Protein AF-A0A4Q3YJ30-F1 (afdb_monomer)

Radius of gyration: 41.41 Å; Cα contacts (8 Å, |Δi|>4): 83; chains: 1; bounding box: 83×37×113 Å

Sequence (182 aa):
MLPTAAEKQQQLAATPRSMRIVTDGIGKGLDGFSAENTNIVKQIKILAINALIEAARAGEMGKGFAVVANEVQRLAQVATETASKFESNVLGRIGLSRTMADSLVNEMEGMRLTDLAQTLVQLIVRNLFERTADVRWWATDPALWQALRNPDTERQALAEIFIINISCAGIPQRFLFDNGFI

Mean predicted aligned error: 12.56 Å

Foldseek 3Di:
DDDDPVVPPDPPPPALVVLLVVLVVVLVVLVVVLVVLVVVLVVLLVVLVVQCVVLVVVPPVSPVSPVVSVVSNVVSVVSNVVSVVVSVVSNVVSVVSNVVSVVRVVVVVVVVVVVVVVVVVVVVVVVVLLVVLVVVCCVPDPLNVVCVVDPDPVSVVVVVVVVVCSVPVSDPDPVCVVPPPD

Nearest PDB structures (foldseek):
  6s1k-assembly1_K  TM=7.229E-01  e=1.246E-03  Escherichia coli str. K-12 substr. MG1655star
  3ja6-assembly1_I  TM=3.569E-01  e=6.724E-04  Escherichia coli
  3zx6-assembly1_A  TM=3.699E-01  e=9.958E-04  Archaeoglobus fulgidus DSM 4304
  8c5v-assembly1_I  TM=3.721E-01  e=3.618E-03  Escherichia coli
  3g67-assembly1_A  TM=3.960E-01  e=6.341E-03  Thermotoga maritima

Solvent-accessible surface area (backbone atoms only — not comparable to full-atom values): 9984 Å² total; per-residue (Å²): 135,81,86,58,83,82,74,70,74,71,85,68,69,91,37,45,68,53,49,45,54,50,42,53,49,50,51,56,52,49,55,53,49,53,55,51,51,52,52,52,36,51,51,51,43,50,53,23,49,54,39,36,53,52,13,60,72,51,44,83,81,11,52,70,48,33,54,52,20,52,50,51,41,52,50,39,50,53,51,50,55,51,50,52,54,48,51,55,53,50,52,51,52,39,51,50,53,43,54,52,26,54,51,51,49,54,50,54,53,50,52,52,52,49,53,52,50,52,53,51,51,53,52,50,52,50,51,52,51,47,52,52,50,51,54,52,50,61,74,67,34,62,49,47,52,47,21,73,75,56,77,42,78,68,39,44,52,51,26,51,55,48,55,50,50,60,72,69,59,77,72,81,56,69,68,50,69,78,64,64,82,115

Structure (mmCIF, N/CA/C/O backbone):
data_AF-A0A4Q3YJ30-F1
#
_entry.id   AF-A0A4Q3YJ30-F1
#
loop_
_atom_site.group_PDB
_atom_site.id
_atom_site.type_symbol
_atom_site.label_atom_id
_atom_site.label_alt_id
_atom_site.label_comp_id
_atom_site.label_asym_id
_atom_site.label_entity_id
_atom_site.label_seq_id
_atom_site.pdbx_PDB_ins_code
_atom_site.Cartn_x
_atom_site.Cartn_y
_atom_site.Cartn_z
_atom_site.occupancy
_atom_site.B_iso_or_equiv
_atom_site.auth_seq_id
_atom_site.auth_comp_id
_atom_site.auth_asym_id
_atom_site.auth_atom_id
_atom_site.pdbx_PDB_model_num
ATOM 1 N N . MET A 1 1 ? 32.855 -22.934 12.678 1.00 43.88 1 MET A N 1
ATOM 2 C CA . MET A 1 1 ? 31.478 -23.198 13.143 1.00 43.88 1 MET A CA 1
ATOM 3 C C . MET A 1 1 ? 30.548 -22.920 11.978 1.00 43.88 1 MET A C 1
ATOM 5 O O . MET A 1 1 ? 30.585 -21.814 11.460 1.00 43.88 1 MET A O 1
ATOM 9 N N . LEU A 1 2 ? 29.829 -23.938 11.500 1.00 44.81 2 LEU A N 1
ATOM 10 C CA . LEU A 1 2 ? 28.829 -23.784 10.439 1.00 44.81 2 LEU A CA 1
ATOM 11 C C . LEU A 1 2 ? 27.519 -23.289 11.075 1.00 44.81 2 LEU A C 1
ATOM 13 O O . LEU A 1 2 ? 27.125 -23.860 12.094 1.00 44.81 2 LEU A O 1
ATOM 17 N N . PRO A 1 3 ? 26.862 -22.260 10.518 1.00 45.19 3 PRO A N 1
ATOM 18 C CA . PRO A 1 3 ? 25.596 -21.760 11.044 1.00 45.19 3 PRO A CA 1
ATOM 19 C C . PRO A 1 3 ? 24.502 -22.836 10.946 1.00 45.19 3 PRO A C 1
ATOM 21 O O . PRO A 1 3 ? 24.362 -23.521 9.927 1.00 45.19 3 PRO A O 1
ATOM 24 N N . THR A 1 4 ? 23.762 -23.030 12.038 1.00 51.88 4 THR A N 1
ATOM 25 C CA . THR A 1 4 ? 22.689 -24.024 12.177 1.00 51.88 4 THR A CA 1
ATOM 26 C C . THR A 1 4 ? 21.425 -23.576 11.440 1.00 51.88 4 THR A C 1
ATOM 28 O O . THR A 1 4 ? 21.168 -22.391 11.248 1.00 51.88 4 THR A O 1
ATOM 31 N N . ALA A 1 5 ? 20.590 -24.539 11.038 1.00 50.78 5 ALA A N 1
ATOM 32 C CA . ALA A 1 5 ? 19.366 -24.321 10.256 1.00 50.78 5 ALA A CA 1
ATOM 33 C C . ALA A 1 5 ? 18.343 -23.343 10.885 1.00 50.78 5 ALA A C 1
ATOM 35 O O . ALA A 1 5 ? 17.418 -22.924 10.195 1.00 50.78 5 ALA A O 1
ATOM 36 N N . ALA A 1 6 ? 18.525 -22.944 12.149 1.00 45.69 6 ALA A N 1
ATOM 37 C CA . ALA A 1 6 ? 17.722 -21.929 12.826 1.00 45.69 6 ALA A CA 1
ATOM 38 C C . ALA A 1 6 ? 17.995 -20.490 12.335 1.00 45.69 6 ALA A C 1
ATOM 40 O O . ALA A 1 6 ? 17.135 -19.629 12.484 1.00 45.69 6 ALA A O 1
ATOM 41 N N . GLU A 1 7 ? 19.134 -20.225 11.687 1.00 42.50 7 GLU A N 1
ATOM 42 C CA . GLU A 1 7 ? 19.470 -18.895 11.142 1.00 42.50 7 GLU A CA 1
ATOM 43 C C . GLU A 1 7 ? 18.943 -18.674 9.710 1.00 42.50 7 GLU A C 1
ATOM 45 O O . GLU A 1 7 ? 19.104 -17.599 9.136 1.00 42.50 7 GLU A O 1
ATOM 50 N N . LYS A 1 8 ? 18.261 -19.666 9.117 1.00 42.66 8 LYS A N 1
ATOM 51 C CA . LYS A 1 8 ? 17.652 -19.555 7.775 1.0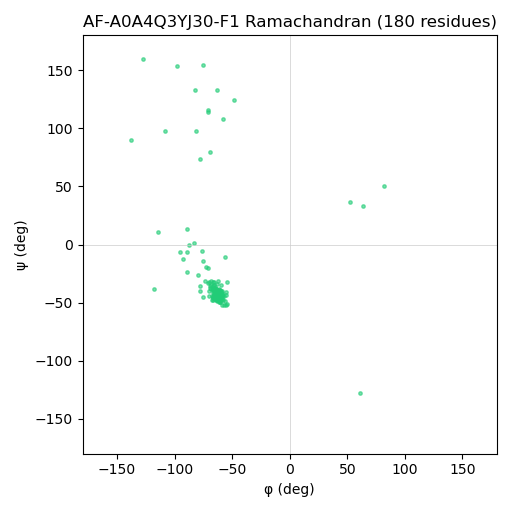0 42.66 8 LYS A CA 1
ATOM 52 C C . LYS A 1 8 ? 16.277 -18.883 7.757 1.00 42.66 8 LYS A C 1
ATOM 54 O O . LYS A 1 8 ? 15.697 -18.726 6.681 1.00 42.66 8 LYS A O 1
ATOM 59 N N . GLN A 1 9 ? 15.765 -18.442 8.903 1.00 48.81 9 GLN A N 1
ATOM 60 C CA . GLN A 1 9 ? 14.558 -17.631 8.940 1.00 48.81 9 GLN A CA 1
ATOM 61 C C . GLN A 1 9 ? 14.922 -16.163 8.638 1.00 48.81 9 GLN A C 1
ATOM 63 O O . GLN A 1 9 ? 15.281 -15.384 9.514 1.00 48.81 9 GLN A O 1
ATOM 68 N N . GLN A 1 10 ? 14.734 -15.783 7.371 1.00 49.22 10 GLN A N 1
ATOM 69 C CA . GLN A 1 10 ? 14.182 -14.471 7.015 1.00 49.22 10 GLN A CA 1
ATOM 70 C C . GLN A 1 10 ? 15.123 -13.257 6.982 1.00 49.22 10 GLN A C 1
ATOM 72 O O . GLN A 1 10 ? 14.757 -12.167 7.411 1.00 49.22 10 GLN A O 1
ATOM 77 N N . GLN A 1 11 ? 16.255 -13.366 6.288 1.00 45.38 11 GLN A N 1
ATOM 78 C CA . GLN A 1 11 ? 16.765 -12.203 5.550 1.00 45.38 11 GLN A CA 1
ATOM 79 C C . GLN A 1 11 ? 15.964 -12.055 4.251 1.00 45.38 11 GLN A C 1
ATOM 81 O O . GLN A 1 11 ? 16.417 -12.374 3.154 1.00 45.38 11 GLN A O 1
ATOM 86 N N . LEU A 1 12 ? 14.713 -11.599 4.378 1.00 55.06 12 LEU A N 1
ATOM 87 C CA . LEU A 1 12 ? 14.0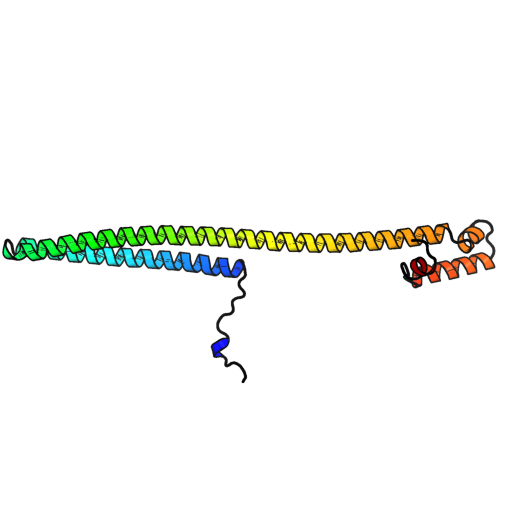20 -10.977 3.253 1.00 55.06 12 LEU A CA 1
ATOM 88 C C . LEU A 1 12 ? 14.897 -9.800 2.834 1.00 55.06 12 LEU A C 1
ATOM 90 O O . LEU A 1 12 ? 14.979 -8.816 3.567 1.00 55.06 12 LEU A O 1
ATOM 94 N N . ALA A 1 13 ? 15.576 -9.907 1.690 1.00 61.09 13 ALA A N 1
ATOM 95 C CA . ALA A 1 13 ? 16.247 -8.758 1.103 1.00 61.09 13 ALA A CA 1
ATOM 96 C C . ALA A 1 13 ? 15.240 -7.599 1.098 1.00 61.09 13 ALA A C 1
ATOM 98 O O . ALA A 1 13 ? 14.098 -7.764 0.640 1.00 61.09 13 ALA A O 1
ATOM 99 N N . ALA A 1 14 ? 15.633 -6.476 1.701 1.00 69.44 14 ALA A N 1
ATOM 100 C CA . ALA A 1 14 ? 14.793 -5.299 1.851 1.00 69.44 14 ALA A CA 1
ATOM 101 C C . ALA A 1 14 ? 14.587 -4.666 0.470 1.00 69.44 14 ALA A C 1
ATOM 103 O O . ALA A 1 14 ? 15.269 -3.725 0.082 1.00 69.44 14 ALA A O 1
ATOM 104 N N . THR A 1 15 ? 13.677 -5.250 -0.306 1.00 84.69 15 THR A N 1
ATOM 105 C CA . THR A 1 15 ? 13.257 -4.739 -1.605 1.00 84.69 15 THR A CA 1
ATOM 106 C C . THR A 1 15 ? 11.966 -3.948 -1.437 1.00 84.69 15 THR A C 1
ATOM 108 O O . THR A 1 15 ? 11.161 -4.269 -0.554 1.00 84.69 15 THR A O 1
ATOM 111 N N . PRO A 1 16 ? 11.691 -2.976 -2.319 1.00 84.44 16 PRO A N 1
ATOM 112 C CA . PRO A 1 16 ? 10.410 -2.277 -2.321 1.00 84.44 16 PRO A CA 1
ATOM 113 C C . PRO A 1 16 ? 9.200 -3.224 -2.418 1.00 84.44 16 PRO A C 1
ATOM 115 O O . PRO A 1 16 ? 8.160 -2.994 -1.804 1.00 84.44 16 PRO A O 1
ATOM 118 N N . ARG A 1 17 ? 9.346 -4.359 -3.119 1.00 83.44 17 ARG A N 1
ATOM 119 C CA . ARG A 1 17 ? 8.310 -5.403 -3.185 1.00 83.44 17 ARG A CA 1
ATOM 120 C C . ARG A 1 17 ? 8.083 -6.080 -1.835 1.00 83.44 17 ARG A C 1
ATOM 122 O O . ARG A 1 17 ? 6.933 -6.237 -1.435 1.00 83.44 17 ARG A O 1
ATOM 129 N N . SER A 1 18 ? 9.155 -6.451 -1.134 1.00 87.00 18 SER A N 1
ATOM 130 C CA . SER A 1 18 ? 9.071 -7.012 0.221 1.00 87.00 18 SER A CA 1
ATOM 131 C C . SER A 1 18 ? 8.436 -6.007 1.186 1.00 87.00 18 SER A C 1
ATOM 133 O O . SER A 1 18 ? 7.568 -6.381 1.970 1.00 87.00 18 SER A O 1
ATOM 135 N N . MET A 1 19 ? 8.804 -4.723 1.080 1.00 87.06 19 MET A N 1
ATOM 136 C CA . MET A 1 19 ? 8.212 -3.642 1.872 1.00 87.06 19 MET A CA 1
ATOM 137 C C . MET A 1 19 ? 6.704 -3.542 1.636 1.00 87.06 19 MET A C 1
ATOM 139 O O . MET A 1 19 ? 5.959 -3.460 2.604 1.00 87.06 19 MET A O 1
ATOM 143 N N . ARG A 1 20 ? 6.245 -3.640 0.381 1.00 86.06 20 ARG A N 1
ATOM 144 C CA . ARG A 1 20 ? 4.813 -3.640 0.051 1.00 86.06 20 ARG A CA 1
ATOM 145 C C . ARG A 1 20 ? 4.058 -4.816 0.669 1.00 86.06 20 ARG A C 1
ATOM 147 O O . ARG A 1 20 ? 2.955 -4.633 1.159 1.00 86.06 20 ARG A O 1
ATOM 154 N N . ILE A 1 21 ? 4.637 -6.016 0.658 1.00 88.31 21 ILE A N 1
ATOM 155 C CA . ILE A 1 21 ? 4.011 -7.195 1.281 1.00 88.31 21 ILE A CA 1
ATOM 156 C C . ILE A 1 21 ? 3.879 -6.990 2.793 1.00 88.31 21 ILE A C 1
ATOM 158 O O . ILE A 1 21 ? 2.830 -7.275 3.368 1.00 88.31 21 ILE A O 1
ATOM 162 N N . VAL A 1 22 ? 4.932 -6.475 3.433 1.00 89.06 22 VAL A N 1
ATOM 163 C CA . VAL A 1 22 ? 4.929 -6.208 4.875 1.00 89.06 22 VAL A CA 1
ATOM 164 C C . VAL A 1 22 ? 3.913 -5.123 5.226 1.00 89.06 22 VAL A C 1
ATOM 166 O O . VAL A 1 22 ? 3.127 -5.322 6.145 1.00 89.06 22 VAL A O 1
ATOM 169 N N . THR A 1 23 ? 3.874 -4.005 4.499 1.00 89.50 23 THR A N 1
ATOM 170 C CA . THR A 1 23 ? 2.934 -2.908 4.781 1.00 89.50 23 THR A CA 1
ATOM 171 C C . THR A 1 23 ? 1.477 -3.320 4.582 1.00 89.50 23 THR A C 1
ATOM 173 O O . THR A 1 23 ? 0.636 -2.964 5.406 1.00 89.50 23 THR A O 1
ATOM 176 N N . ASP A 1 24 ? 1.179 -4.133 3.566 1.00 88.94 24 ASP A N 1
ATOM 177 C CA . ASP A 1 24 ? -0.160 -4.697 3.342 1.00 88.94 24 ASP A CA 1
ATOM 178 C C . ASP A 1 24 ? -0.549 -5.690 4.457 1.00 88.94 24 ASP A C 1
ATOM 180 O O . ASP A 1 24 ? -1.683 -5.699 4.937 1.00 88.94 24 ASP A O 1
ATOM 184 N N . GLY A 1 25 ? 0.417 -6.487 4.930 1.00 91.06 25 GLY A N 1
ATOM 185 C CA . GLY A 1 25 ? 0.244 -7.385 6.073 1.00 91.06 25 GLY A CA 1
ATOM 186 C C . GLY A 1 25 ? -0.037 -6.646 7.383 1.00 91.06 25 GLY A C 1
ATOM 187 O O . GLY A 1 25 ? -0.939 -7.040 8.121 1.00 91.06 25 GLY A O 1
ATOM 188 N N . ILE A 1 26 ? 0.682 -5.550 7.654 1.00 91.50 26 ILE A N 1
ATOM 189 C CA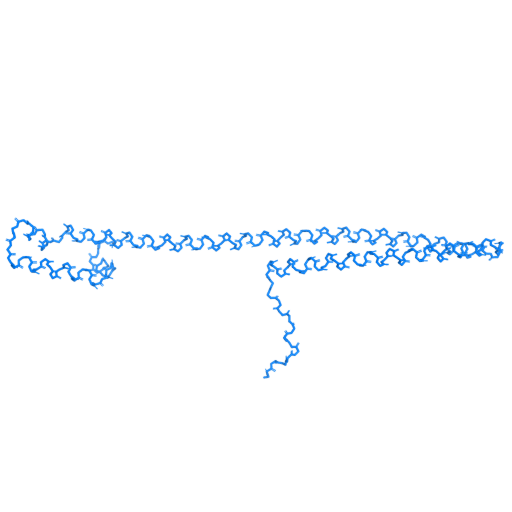 . ILE A 1 26 ? 0.429 -4.701 8.828 1.00 91.50 26 ILE A CA 1
ATOM 190 C C . ILE A 1 26 ? -0.970 -4.081 8.735 1.00 91.50 26 ILE A C 1
ATOM 192 O O . ILE A 1 26 ? -1.676 -4.073 9.738 1.00 91.50 26 ILE A O 1
ATOM 196 N N . GLY A 1 27 ? -1.392 -3.620 7.551 1.00 90.88 27 GLY A N 1
ATOM 197 C CA . GLY A 1 27 ? -2.738 -3.072 7.343 1.00 90.88 27 GLY A CA 1
ATOM 198 C C . GLY A 1 27 ? -3.831 -4.069 7.729 1.00 90.88 27 GLY A C 1
ATOM 199 O O . GLY A 1 27 ? -4.655 -3.781 8.589 1.00 90.88 27 GLY A O 1
ATOM 200 N N . LYS A 1 28 ? -3.760 -5.297 7.201 1.00 91.19 28 LYS A N 1
ATOM 201 C CA . LYS A 1 28 ? -4.713 -6.366 7.552 1.00 91.19 28 LYS A CA 1
ATOM 202 C C . LYS A 1 28 ? -4.680 -6.736 9.036 1.00 91.19 28 LYS A C 1
ATOM 204 O O . LYS A 1 28 ? -5.721 -7.018 9.626 1.00 91.19 28 LYS A O 1
ATOM 209 N N . GLY A 1 29 ? -3.491 -6.765 9.641 1.00 92.50 29 GLY A N 1
ATOM 210 C CA . GLY A 1 29 ? -3.343 -7.034 11.073 1.00 92.50 29 GLY A CA 1
ATOM 211 C C . GLY A 1 29 ? -3.983 -5.948 11.940 1.00 92.50 29 GLY A C 1
ATOM 212 O O . GLY A 1 29 ? -4.613 -6.255 12.950 1.00 92.50 29 GLY A O 1
ATOM 213 N N . LEU A 1 30 ? -3.864 -4.688 11.520 1.00 93.25 30 LEU A N 1
ATOM 214 C CA . LEU A 1 30 ? -4.472 -3.548 12.195 1.00 93.25 30 LEU A CA 1
ATOM 215 C C . LEU A 1 30 ? -6.003 -3.587 12.119 1.00 93.25 30 LEU A C 1
ATOM 217 O O . LEU A 1 30 ? -6.651 -3.366 13.140 1.00 93.25 30 LEU A O 1
ATOM 221 N N . ASP A 1 31 ? -6.568 -3.937 10.961 1.00 90.25 31 ASP A N 1
ATOM 222 C CA . ASP A 1 31 ? -8.019 -4.103 10.797 1.00 90.25 31 ASP A CA 1
ATOM 223 C C . ASP A 1 31 ? -8.563 -5.178 11.754 1.00 90.25 31 ASP A C 1
ATOM 225 O O . ASP A 1 31 ? -9.571 -4.978 12.438 1.00 90.25 31 ASP A O 1
ATOM 229 N N . GLY A 1 32 ? -7.853 -6.309 11.857 1.00 92.75 32 GLY A N 1
ATOM 230 C CA . GLY A 1 32 ? 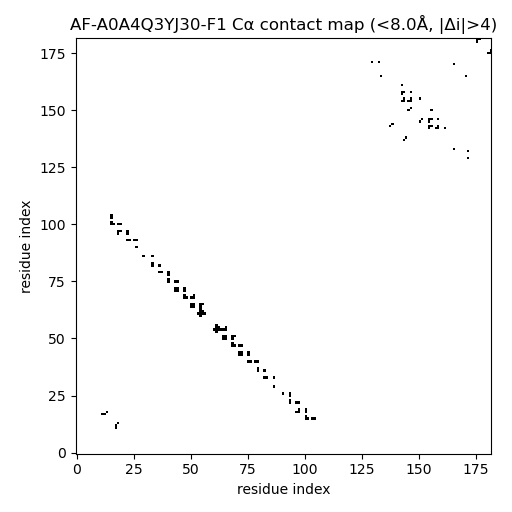-8.189 -7.384 12.791 1.00 92.75 32 GLY A CA 1
ATOM 231 C C . GLY A 1 32 ? -8.139 -6.932 14.253 1.00 92.75 32 GLY A C 1
ATOM 232 O O . GLY A 1 32 ? -9.083 -7.169 15.008 1.00 92.75 32 GLY A O 1
ATOM 233 N N . PHE A 1 33 ? -7.077 -6.220 14.639 1.00 93.06 33 PHE A N 1
ATOM 234 C CA . PHE A 1 33 ? -6.931 -5.669 15.987 1.00 93.06 33 PHE A CA 1
ATOM 235 C C . PHE A 1 33 ? -8.037 -4.658 16.329 1.00 93.06 33 PHE A C 1
ATOM 237 O O . PHE A 1 33 ? -8.593 -4.696 17.428 1.00 93.06 33 PHE A O 1
ATOM 244 N N . SER A 1 34 ? -8.393 -3.769 15.396 1.00 92.44 34 SER A N 1
ATOM 245 C CA . SER A 1 34 ? -9.446 -2.766 15.604 1.00 92.44 34 SER A CA 1
ATOM 246 C C . SER A 1 34 ? -10.817 -3.420 15.821 1.00 92.44 34 SER A C 1
ATOM 248 O O . SER A 1 34 ? -11.559 -3.053 16.745 1.00 92.44 34 SER A O 1
ATOM 250 N N . ALA A 1 35 ? -11.126 -4.464 15.044 1.00 91.75 35 ALA A N 1
ATOM 251 C CA . ALA A 1 35 ? -12.341 -5.254 15.215 1.00 91.75 35 ALA A CA 1
ATOM 252 C C . ALA A 1 35 ? -12.397 -5.947 16.590 1.00 91.75 35 ALA A C 1
ATOM 254 O O . ALA A 1 35 ? -13.426 -5.897 17.272 1.00 91.75 35 ALA A O 1
ATOM 255 N N . GLU A 1 36 ? -11.294 -6.555 17.033 1.00 95.25 36 GLU A N 1
ATOM 256 C CA . GLU A 1 36 ? -11.210 -7.202 18.346 1.00 95.25 36 GLU A CA 1
ATOM 257 C C . GLU A 1 36 ? -11.358 -6.191 19.492 1.00 95.25 36 GLU A C 1
ATOM 259 O O . GLU A 1 36 ? -12.183 -6.386 20.389 1.00 95.25 36 GLU A O 1
ATOM 264 N N . ASN A 1 37 ? -10.651 -5.059 19.427 1.00 94.00 37 ASN A N 1
ATOM 265 C CA . ASN A 1 37 ? -10.748 -4.005 20.433 1.00 94.00 37 ASN A CA 1
ATOM 266 C C . ASN A 1 37 ? -12.174 -3.433 20.535 1.00 94.00 37 ASN A C 1
ATOM 268 O O . ASN A 1 37 ? -12.688 -3.218 21.634 1.00 94.00 37 ASN A O 1
ATOM 272 N N . THR A 1 38 ? -12.859 -3.255 19.402 1.00 92.31 38 THR A N 1
ATOM 273 C CA . THR A 1 38 ? -14.260 -2.804 19.374 1.00 92.31 38 THR A CA 1
ATOM 274 C C . THR A 1 38 ? -15.188 -3.799 20.077 1.00 92.31 38 THR A C 1
ATOM 276 O O . THR A 1 38 ? -16.077 -3.399 20.837 1.00 92.31 38 THR A O 1
ATOM 279 N N . ASN A 1 39 ? -14.962 -5.102 19.887 1.00 95.44 39 ASN A N 1
ATOM 280 C CA . ASN A 1 39 ? -15.718 -6.145 20.577 1.00 95.44 39 ASN A CA 1
ATOM 281 C C . ASN A 1 39 ? -15.463 -6.136 22.091 1.00 95.44 39 ASN A C 1
ATOM 283 O O . ASN A 1 39 ? -16.422 -6.208 22.863 1.00 95.44 39 ASN A O 1
ATOM 287 N N . ILE A 1 40 ? -14.207 -5.987 22.522 1.00 94.94 40 ILE A N 1
ATOM 288 C CA . ILE A 1 40 ? -13.840 -5.899 23.945 1.00 94.94 40 ILE A CA 1
ATOM 289 C C . ILE A 1 40 ? -14.512 -4.687 24.597 1.00 94.94 40 ILE A C 1
ATOM 291 O O . ILE A 1 40 ? -15.193 -4.824 25.614 1.00 94.94 40 ILE A O 1
ATOM 295 N N . VAL A 1 41 ? -14.407 -3.506 23.981 1.00 95.38 41 VAL A N 1
ATOM 296 C CA . VAL A 1 41 ? -15.071 -2.285 24.461 1.00 95.38 41 VAL A CA 1
ATOM 297 C C . VAL A 1 41 ? -16.577 -2.499 24.605 1.00 95.38 41 VAL A C 1
ATOM 299 O O . VAL A 1 41 ? -17.169 -2.075 25.600 1.00 95.38 41 VAL A O 1
ATOM 302 N N . LYS A 1 42 ? -17.222 -3.153 23.632 1.00 94.56 42 LYS A N 1
ATOM 303 C CA . LYS A 1 42 ? -18.663 -3.430 23.678 1.00 94.56 42 LYS A CA 1
ATOM 304 C C . LYS A 1 42 ? -19.028 -4.315 24.871 1.00 94.56 42 LYS A C 1
ATOM 306 O O . LYS A 1 42 ? -20.010 -4.028 25.554 1.00 94.56 42 LYS A O 1
ATOM 311 N N . GLN A 1 43 ? -18.233 -5.347 25.152 1.00 96.62 43 GLN A N 1
ATOM 312 C CA . GLN A 1 43 ? -18.433 -6.211 26.319 1.00 96.62 43 GLN A CA 1
ATOM 313 C C . GLN A 1 43 ? -18.254 -5.442 27.633 1.00 96.62 43 GLN A C 1
ATOM 315 O O . GLN A 1 43 ? -19.093 -5.562 28.524 1.00 96.62 43 GLN A O 1
ATOM 320 N N . ILE A 1 44 ? -17.228 -4.589 27.731 1.00 95.62 44 ILE A N 1
ATOM 321 C CA . ILE A 1 44 ? -17.002 -3.731 28.905 1.00 95.62 44 ILE A CA 1
ATOM 322 C C . ILE A 1 44 ? -18.191 -2.786 29.121 1.00 95.62 44 ILE A C 1
ATOM 324 O O . ILE A 1 44 ? -18.670 -2.649 30.246 1.00 95.62 44 ILE A O 1
ATOM 328 N N . LYS A 1 45 ? -18.715 -2.171 28.051 1.00 93.62 45 LYS A N 1
ATOM 329 C CA . LYS A 1 45 ? -19.898 -1.299 28.129 1.00 93.62 45 LYS A CA 1
ATOM 330 C C . LYS A 1 45 ? -21.121 -2.050 28.661 1.00 93.62 45 LYS A C 1
ATOM 332 O O . LYS A 1 45 ? -21.817 -1.515 29.519 1.00 93.62 45 LYS A O 1
ATOM 337 N N . ILE A 1 46 ? -21.358 -3.286 28.213 1.00 95.62 46 ILE A N 1
ATOM 338 C CA . ILE A 1 46 ? -22.454 -4.131 28.721 1.00 95.62 46 ILE A CA 1
ATOM 339 C C . ILE A 1 46 ? -22.244 -4.468 30.202 1.00 95.62 46 ILE A C 1
ATOM 341 O O . ILE A 1 46 ? -23.174 -4.337 30.995 1.00 95.62 46 ILE A O 1
ATOM 345 N N . LEU A 1 47 ? -21.027 -4.851 30.595 1.00 95.56 47 LEU A N 1
ATOM 346 C CA . LEU A 1 47 ? -20.707 -5.170 31.987 1.00 95.56 47 LEU A CA 1
ATOM 347 C C . LEU A 1 47 ? -20.941 -3.964 32.910 1.00 95.56 47 LEU A C 1
ATOM 349 O O . LEU A 1 47 ? -21.534 -4.105 33.977 1.00 95.56 47 LEU A O 1
ATOM 353 N N . ALA A 1 48 ? -20.535 -2.773 32.469 1.00 95.44 48 ALA A N 1
ATOM 354 C CA . ALA A 1 48 ? -20.745 -1.536 33.208 1.00 95.44 48 ALA 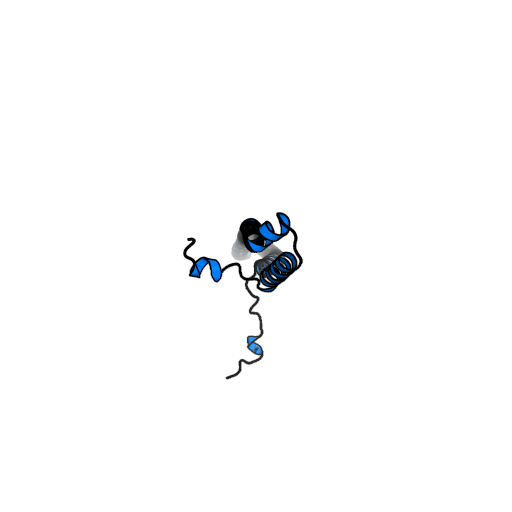A CA 1
ATOM 355 C C . ALA A 1 48 ? -22.232 -1.155 33.310 1.00 95.44 48 ALA A C 1
ATOM 357 O O . ALA A 1 48 ? -22.679 -0.716 34.365 1.00 95.44 48 ALA A O 1
ATOM 358 N N . ILE A 1 49 ? -23.022 -1.373 32.252 1.00 94.50 49 ILE A N 1
ATOM 359 C CA . ILE A 1 49 ? -24.483 -1.182 32.296 1.00 94.50 49 ILE A CA 1
ATOM 360 C C . ILE A 1 49 ? -25.120 -2.140 33.306 1.00 94.50 49 ILE A C 1
ATOM 362 O O . ILE A 1 49 ? -25.929 -1.709 34.124 1.00 94.50 49 ILE A O 1
ATOM 366 N N . ASN A 1 50 ? -24.730 -3.416 33.301 1.00 95.44 50 ASN A N 1
ATOM 367 C CA . ASN A 1 50 ? -25.242 -4.391 34.264 1.00 95.44 50 ASN A CA 1
ATOM 368 C C . ASN A 1 50 ? -24.896 -3.987 35.706 1.00 95.44 50 ASN A C 1
ATOM 370 O O . ASN A 1 50 ? -25.746 -4.075 36.590 1.00 95.44 50 ASN A O 1
ATOM 374 N N . ALA A 1 51 ? -23.682 -3.475 35.934 1.00 95.06 51 ALA A N 1
ATOM 375 C CA . ALA A 1 51 ? -23.274 -2.952 37.234 1.00 95.06 51 ALA A CA 1
ATOM 376 C C . ALA A 1 51 ? -24.085 -1.711 37.655 1.00 95.06 51 ALA A C 1
ATOM 378 O O . ALA A 1 51 ? -24.459 -1.601 38.821 1.00 95.06 51 ALA A O 1
ATOM 379 N N . LEU A 1 52 ? -24.410 -0.806 36.723 1.00 94.94 52 LEU A N 1
ATOM 380 C CA . LEU A 1 52 ? -25.282 0.347 36.988 1.00 94.94 52 LEU A CA 1
ATOM 381 C C . LEU A 1 52 ? -26.705 -0.076 37.369 1.00 94.94 52 LEU A C 1
ATOM 383 O O . LEU A 1 52 ? -27.284 0.499 38.289 1.00 94.94 52 LEU A O 1
ATOM 387 N N . ILE A 1 53 ? -27.262 -1.082 36.689 1.00 94.06 53 ILE A N 1
ATOM 388 C CA . ILE A 1 53 ? -28.596 -1.618 36.993 1.00 94.06 53 ILE A CA 1
ATOM 389 C C . ILE A 1 53 ? -28.623 -2.202 38.408 1.00 94.06 53 ILE A C 1
ATOM 391 O O . ILE A 1 53 ? -29.524 -1.885 39.185 1.00 94.06 53 ILE A O 1
ATOM 395 N N . GLU A 1 54 ? -27.625 -3.009 38.772 1.00 95.75 54 GLU A N 1
ATOM 396 C CA . GLU A 1 54 ? -27.576 -3.627 40.100 1.00 95.75 54 GLU A CA 1
ATOM 397 C C . GLU A 1 54 ? -27.308 -2.591 41.203 1.00 95.75 54 GLU A C 1
ATOM 399 O O . GLU A 1 54 ? -27.913 -2.643 42.274 1.00 95.75 54 GLU A O 1
ATOM 404 N N . ALA A 1 55 ? -26.484 -1.577 40.919 1.00 96.25 55 ALA A N 1
ATOM 405 C CA . ALA A 1 55 ? -26.284 -0.440 41.810 1.00 96.25 55 ALA A CA 1
ATOM 406 C C . ALA A 1 55 ? -27.590 0.334 42.059 1.00 96.25 55 ALA A C 1
ATOM 408 O O . ALA A 1 55 ? -27.897 0.670 43.202 1.00 96.25 55 ALA A O 1
ATOM 409 N N . ALA A 1 56 ? -28.393 0.574 41.017 1.00 94.25 56 ALA A N 1
ATOM 410 C CA . ALA A 1 56 ? -29.705 1.202 41.163 1.00 94.25 56 ALA A CA 1
ATOM 411 C C . ALA A 1 56 ? -30.669 0.327 41.982 1.00 94.25 56 ALA A C 1
ATOM 413 O O . ALA A 1 56 ? -31.415 0.838 42.818 1.00 94.25 56 ALA A O 1
ATOM 414 N N . ARG A 1 57 ? -30.618 -0.997 41.793 1.00 95.69 57 ARG A N 1
ATOM 415 C CA . ARG A 1 57 ? -31.441 -1.968 42.527 1.00 95.69 57 ARG A CA 1
ATOM 416 C C . ARG A 1 57 ? -31.112 -2.022 44.021 1.00 95.69 57 ARG A C 1
ATOM 418 O O . ARG A 1 57 ? -32.017 -2.185 44.834 1.00 95.69 57 ARG A O 1
ATOM 425 N N . ALA A 1 58 ? -29.842 -1.840 44.380 1.00 95.75 58 ALA A N 1
ATOM 426 C CA . ALA A 1 58 ? -29.375 -1.761 45.765 1.00 95.75 58 ALA A CA 1
ATOM 427 C C . ALA A 1 58 ? -29.683 -0.411 46.455 1.00 95.75 58 ALA A C 1
ATOM 429 O O . ALA A 1 58 ? -29.423 -0.259 47.653 1.00 95.75 58 ALA A O 1
ATOM 430 N N . GLY A 1 59 ? -30.226 0.575 45.728 1.00 93.12 59 GLY A N 1
ATOM 431 C CA . GLY A 1 59 ? -30.603 1.882 46.268 1.00 93.12 59 GLY A CA 1
ATOM 432 C C . GLY A 1 59 ? -29.411 2.642 46.858 1.00 93.12 59 GLY A C 1
ATOM 433 O O . GLY A 1 59 ? -28.373 2.799 46.218 1.00 93.12 59 GLY A O 1
ATOM 434 N N . GLU A 1 60 ? -29.541 3.109 48.101 1.00 93.38 60 GLU A N 1
ATOM 435 C CA . GLU A 1 60 ? -28.486 3.866 48.797 1.00 93.38 60 GLU A CA 1
ATOM 436 C C . GLU A 1 60 ? -27.173 3.080 48.941 1.00 93.38 60 GLU A C 1
ATOM 438 O O . GLU A 1 60 ? -26.092 3.651 48.790 1.00 93.38 60 GLU A O 1
ATOM 443 N N . MET A 1 61 ? -27.251 1.759 49.139 1.00 93.62 61 MET A N 1
ATOM 444 C CA . MET A 1 61 ? -26.070 0.899 49.295 1.00 93.62 61 MET A CA 1
ATOM 445 C C . MET A 1 61 ? -25.295 0.721 47.978 1.00 93.62 61 MET A C 1
ATOM 447 O O . MET A 1 61 ? -24.114 0.379 47.992 1.00 93.62 61 MET A O 1
ATOM 451 N N . GLY A 1 62 ? -25.936 0.976 46.832 1.00 94.44 62 GLY A N 1
ATOM 452 C CA . GLY A 1 62 ? -25.343 0.836 45.503 1.00 94.44 62 GLY A CA 1
ATOM 453 C C . GLY A 1 62 ? -24.628 2.082 44.978 1.00 94.44 62 GLY A C 1
ATOM 454 O O . GLY A 1 62 ? -23.963 2.004 43.945 1.00 94.44 62 GLY A O 1
ATOM 455 N N . LYS A 1 63 ? -24.696 3.229 45.672 1.00 93.56 63 LYS A N 1
ATOM 456 C CA . LYS A 1 63 ? -24.119 4.501 45.188 1.00 93.56 63 LYS A CA 1
ATOM 457 C C . LYS A 1 63 ? -22.629 4.411 44.843 1.00 93.56 63 LYS A C 1
ATOM 459 O O . LYS A 1 63 ? -22.209 4.944 43.819 1.00 93.56 63 LYS A O 1
ATOM 464 N N . GLY A 1 64 ? -21.838 3.701 45.653 1.00 93.25 64 GLY A N 1
ATOM 465 C CA . GLY A 1 64 ? -20.412 3.484 45.380 1.00 93.25 64 GLY A CA 1
ATOM 466 C C . GLY A 1 64 ? -20.169 2.657 44.113 1.00 93.25 64 GLY A C 1
ATOM 467 O O . GLY A 1 64 ? -19.323 3.010 43.293 1.00 93.25 64 GLY A O 1
ATOM 468 N N . PHE A 1 65 ? -20.967 1.607 43.899 1.00 92.88 65 PHE A N 1
ATOM 469 C CA . PHE A 1 65 ? -20.894 0.779 42.692 1.00 92.88 65 PHE A CA 1
ATOM 470 C C . PHE A 1 65 ? -21.315 1.543 41.434 1.00 92.88 65 PHE A C 1
ATOM 472 O O . PHE A 1 65 ? -20.695 1.368 40.386 1.00 92.88 65 PHE A O 1
ATOM 479 N N . ALA A 1 66 ? -22.300 2.441 41.534 1.00 95.44 66 ALA A N 1
ATOM 480 C CA . ALA A 1 66 ? -22.705 3.291 40.416 1.00 95.44 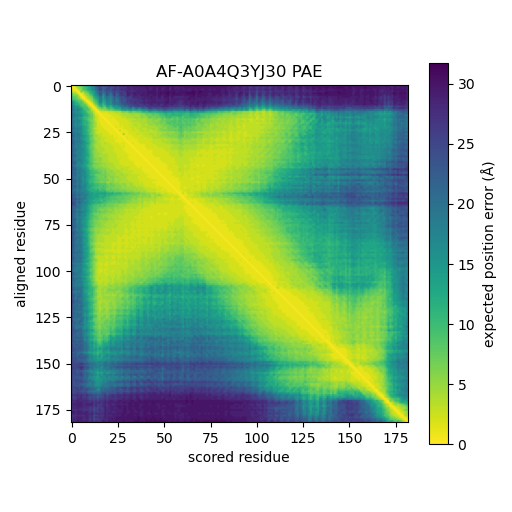66 ALA A CA 1
ATOM 481 C C . ALA A 1 66 ? -21.567 4.216 39.947 1.00 95.44 66 ALA A C 1
ATOM 483 O O . ALA A 1 66 ? -21.365 4.386 38.745 1.00 95.44 66 ALA A O 1
ATOM 484 N N . VAL A 1 67 ? -20.789 4.782 40.879 1.00 96.00 67 VAL A N 1
ATOM 485 C CA . VAL A 1 67 ? -19.624 5.623 40.545 1.00 96.00 67 VAL A CA 1
ATOM 486 C C . VAL A 1 67 ? -18.569 4.816 39.790 1.00 96.00 67 VAL A C 1
ATOM 488 O O . VAL A 1 67 ? -18.095 5.255 38.744 1.00 96.00 67 VAL A O 1
ATOM 491 N N . VAL A 1 68 ? -18.247 3.613 40.276 1.00 95.94 68 VAL A N 1
ATOM 492 C CA . VAL A 1 68 ? -17.279 2.725 39.614 1.00 95.94 68 VAL A CA 1
ATOM 493 C C . VAL A 1 68 ? -17.757 2.343 38.214 1.00 95.94 68 VAL A C 1
ATOM 495 O O . VAL A 1 68 ? -16.986 2.414 37.262 1.00 95.94 68 VAL A O 1
ATOM 498 N N . ALA A 1 69 ? -19.029 1.984 38.057 1.00 96.38 69 ALA A N 1
ATOM 499 C CA . ALA A 1 69 ? -19.570 1.580 36.766 1.00 96.38 69 ALA A CA 1
ATOM 500 C C . ALA A 1 69 ? -19.563 2.724 35.730 1.00 96.38 69 ALA A C 1
ATOM 502 O O . ALA A 1 69 ? -19.223 2.497 34.566 1.00 96.38 69 ALA A O 1
ATOM 503 N N . ASN A 1 70 ? -19.845 3.961 36.153 1.00 95.69 70 ASN A N 1
ATOM 504 C CA . ASN A 1 70 ? -19.696 5.145 35.300 1.00 95.69 70 ASN A CA 1
ATOM 505 C C . ASN A 1 70 ? -18.237 5.373 34.878 1.00 95.69 70 ASN A C 1
ATOM 507 O O . ASN A 1 70 ? -17.967 5.669 33.713 1.00 95.69 70 ASN A O 1
ATOM 511 N N . GLU A 1 71 ? -17.283 5.184 35.792 1.00 97.19 71 GLU A N 1
ATOM 512 C CA . GLU A 1 71 ? -15.860 5.311 35.469 1.00 97.19 71 GLU A CA 1
ATOM 513 C C . GLU A 1 71 ? -15.400 4.223 34.486 1.00 97.19 71 GLU A C 1
ATOM 515 O O . GLU A 1 71 ? -14.667 4.511 33.540 1.00 97.19 71 GLU A O 1
ATOM 520 N N . VAL A 1 72 ? -15.905 2.993 34.620 1.00 96.44 72 VAL A N 1
ATOM 521 C CA . VAL A 1 72 ? -15.654 1.912 33.651 1.00 96.44 72 VAL A CA 1
ATOM 522 C C . VAL A 1 72 ? -16.198 2.271 32.263 1.00 96.44 72 VAL A C 1
ATOM 524 O O . VAL A 1 72 ? -15.500 2.061 31.268 1.00 96.44 72 VAL A O 1
ATOM 527 N N . GLN A 1 73 ? -17.399 2.857 32.160 1.00 94.44 73 GLN A N 1
ATOM 528 C CA . GLN A 1 73 ? -17.921 3.339 30.871 1.00 94.44 73 GLN A CA 1
ATOM 529 C C . GLN A 1 73 ? -17.035 4.431 30.266 1.00 94.44 73 GLN A C 1
ATOM 531 O O . GLN A 1 73 ? -16.743 4.395 29.067 1.00 94.44 73 GLN A O 1
ATOM 536 N N . ARG A 1 74 ? -16.583 5.381 31.092 1.00 95.81 74 ARG A N 1
ATOM 537 C CA . ARG A 1 74 ? -15.685 6.458 30.666 1.00 95.81 74 ARG A CA 1
ATOM 538 C C . ARG A 1 74 ? -14.363 5.898 30.140 1.00 95.81 74 ARG A C 1
ATOM 540 O O . ARG A 1 74 ? -13.929 6.283 29.057 1.00 95.81 74 ARG A O 1
ATOM 547 N N . LEU A 1 75 ? -13.755 4.949 30.853 1.00 95.56 75 LEU A N 1
ATOM 548 C CA . LEU A 1 75 ? -12.518 4.284 30.432 1.00 95.56 75 LEU A CA 1
ATOM 549 C C . LEU A 1 75 ? -12.702 3.500 29.128 1.00 95.56 75 LEU A C 1
ATOM 551 O O . LEU A 1 75 ? -11.856 3.597 28.242 1.00 95.56 75 LEU A O 1
ATOM 555 N N . ALA A 1 76 ? -13.821 2.789 28.962 1.00 94.44 76 ALA A N 1
ATOM 556 C CA . ALA A 1 76 ? -14.132 2.087 27.716 1.00 94.44 76 ALA A CA 1
ATOM 557 C C . ALA A 1 76 ? -14.259 3.051 26.521 1.00 94.44 76 ALA A C 1
ATOM 559 O O . ALA A 1 76 ? -13.809 2.748 25.413 1.00 94.44 76 ALA A O 1
ATOM 560 N N . GLN A 1 77 ? -14.841 4.234 26.738 1.00 93.69 77 GLN A N 1
ATOM 561 C CA . GLN A 1 77 ? -14.938 5.269 25.712 1.00 93.69 77 GLN A CA 1
ATOM 562 C C . GLN A 1 77 ? -13.556 5.826 25.336 1.00 93.69 77 GLN A C 1
ATOM 564 O O . GLN A 1 77 ? -13.212 5.862 24.155 1.00 93.69 77 GLN A O 1
ATOM 569 N N . VAL A 1 78 ? -12.728 6.163 26.329 1.00 95.56 78 VAL A N 1
ATOM 570 C CA . VAL A 1 78 ? -11.349 6.632 26.107 1.00 95.56 78 VAL A CA 1
ATOM 571 C C . VAL A 1 78 ? -10.504 5.574 25.389 1.00 95.56 78 VAL A C 1
ATOM 573 O O . VAL A 1 78 ? -9.730 5.910 24.491 1.00 95.56 78 VAL A O 1
ATOM 576 N N . ALA A 1 79 ? -10.668 4.292 25.728 1.00 92.00 79 ALA A N 1
ATOM 577 C CA . ALA A 1 79 ? -9.993 3.192 25.041 1.00 92.00 79 ALA A CA 1
ATOM 578 C C . ALA A 1 79 ? -10.386 3.121 23.555 1.00 92.00 79 ALA A C 1
ATOM 580 O O . ALA A 1 79 ? -9.522 2.952 22.696 1.00 92.00 79 ALA A O 1
ATOM 581 N N . THR A 1 80 ? -11.670 3.331 23.241 1.00 92.88 80 THR A N 1
ATOM 582 C CA . THR A 1 80 ? -12.174 3.372 21.855 1.00 92.88 80 THR A CA 1
ATOM 583 C C . THR A 1 80 ? -11.528 4.504 21.063 1.00 92.88 80 THR A C 1
ATOM 585 O O . THR A 1 80 ? -11.011 4.294 19.968 1.00 92.88 80 THR A O 1
ATOM 588 N N . GLU A 1 81 ? -11.523 5.711 21.628 1.00 94.56 81 GLU A N 1
ATOM 589 C CA . GLU A 1 81 ? -10.942 6.889 20.981 1.00 94.56 81 GLU A CA 1
ATOM 590 C C . GLU A 1 81 ? -9.434 6.746 20.781 1.00 94.56 81 GLU A C 1
ATOM 592 O O . GLU A 1 81 ? -8.902 7.116 19.735 1.00 94.56 81 GLU A O 1
ATOM 597 N N . THR A 1 82 ? -8.739 6.184 21.770 1.00 94.31 82 THR A N 1
ATOM 598 C CA . THR A 1 82 ? -7.294 5.948 21.700 1.00 94.31 82 THR A CA 1
ATOM 599 C C . THR A 1 82 ? -6.956 4.935 20.612 1.00 94.31 82 THR A C 1
ATOM 601 O O . THR A 1 82 ? -6.055 5.180 19.810 1.00 94.31 82 THR A O 1
ATOM 604 N N . ALA A 1 83 ? -7.710 3.837 20.532 1.00 92.25 83 ALA A N 1
ATOM 605 C CA . ALA A 1 83 ? -7.532 2.836 19.487 1.00 92.25 83 ALA A CA 1
ATOM 606 C C . ALA A 1 83 ? -7.815 3.401 18.090 1.00 92.25 83 ALA A C 1
ATOM 608 O O . ALA A 1 83 ? -7.027 3.175 17.179 1.00 92.25 83 ALA A O 1
ATOM 609 N N . SER A 1 84 ? -8.868 4.207 17.932 1.00 92.50 84 SER A N 1
ATOM 610 C CA . SER A 1 84 ? -9.186 4.851 16.651 1.00 92.50 84 SER A CA 1
ATOM 611 C C . SER A 1 84 ? -8.096 5.837 16.203 1.00 92.50 84 SER A C 1
ATOM 613 O O . SER A 1 84 ? -7.700 5.857 15.037 1.00 92.50 84 SER A O 1
ATOM 615 N N . LYS A 1 85 ? -7.539 6.626 17.134 1.00 94.94 85 LYS A N 1
ATOM 616 C CA . LYS A 1 85 ? -6.396 7.509 16.840 1.00 94.94 85 LYS A CA 1
ATOM 617 C C . LYS A 1 85 ? -5.148 6.716 16.458 1.00 94.94 85 LYS A C 1
ATOM 619 O O . LYS A 1 85 ? -4.431 7.120 15.543 1.00 94.94 85 LYS A O 1
ATOM 624 N N . PHE A 1 86 ? -4.887 5.609 17.150 1.00 93.06 86 PHE A N 1
ATOM 625 C CA . PHE A 1 86 ? -3.779 4.713 16.833 1.00 93.06 86 PHE A CA 1
ATOM 626 C C . PHE A 1 86 ? -3.935 4.115 15.432 1.00 93.06 86 PHE A C 1
ATOM 628 O O . PHE A 1 86 ? -3.001 4.195 14.638 1.00 93.06 86 PHE A O 1
ATOM 635 N N . GLU A 1 87 ? -5.122 3.605 15.104 1.00 92.50 87 GLU A N 1
ATOM 636 C CA . GLU A 1 87 ? -5.447 3.063 13.785 1.00 92.50 87 GLU A CA 1
ATOM 637 C C . GLU A 1 87 ? -5.184 4.092 12.680 1.00 92.50 87 GLU A C 1
ATOM 639 O O . GLU A 1 87 ? -4.408 3.833 11.762 1.00 92.50 87 GLU A O 1
ATOM 644 N N . SER A 1 88 ? -5.729 5.302 12.824 1.00 93.69 88 SER A N 1
ATOM 645 C CA . SER A 1 88 ? -5.508 6.403 11.880 1.00 93.69 88 SER A CA 1
ATOM 646 C C . SER A 1 88 ? -4.021 6.740 11.702 1.00 93.69 88 SER A C 1
ATOM 648 O O . SER A 1 88 ? -3.536 6.883 10.576 1.00 93.69 88 SER A O 1
ATOM 650 N N . ASN A 1 89 ? -3.259 6.810 12.800 1.00 95.06 89 ASN A N 1
ATOM 651 C CA . ASN A 1 89 ? -1.829 7.106 12.741 1.00 95.06 89 ASN A CA 1
ATOM 652 C C . ASN A 1 89 ? -1.045 6.005 12.014 1.00 95.06 89 ASN A C 1
ATOM 654 O O . ASN A 1 89 ? -0.223 6.294 11.142 1.00 95.06 89 ASN A O 1
ATOM 658 N N . VAL A 1 90 ? -1.311 4.741 12.348 1.00 93.88 90 VAL A N 1
ATOM 659 C CA . VAL A 1 90 ? -0.618 3.598 11.752 1.00 93.88 90 VAL A CA 1
ATOM 660 C C . VAL A 1 90 ? -0.976 3.462 10.273 1.00 93.88 90 VAL A C 1
ATOM 662 O O . VAL A 1 90 ? -0.062 3.325 9.461 1.00 93.88 90 VAL A O 1
ATOM 665 N N . LEU A 1 91 ? -2.252 3.592 9.895 1.00 91.75 91 LEU A N 1
ATOM 666 C CA . LEU A 1 91 ? -2.678 3.600 8.491 1.00 91.75 91 LEU A CA 1
ATOM 667 C C . LEU A 1 91 ? -2.009 4.727 7.699 1.00 91.75 91 LEU A C 1
ATOM 669 O O . LEU A 1 91 ? -1.522 4.492 6.593 1.00 91.75 91 LEU A O 1
ATOM 673 N N . GLY A 1 92 ? -1.902 5.927 8.278 1.00 93.44 92 GLY A N 1
ATOM 674 C CA . GLY A 1 92 ? -1.181 7.039 7.658 1.00 93.44 92 GLY A CA 1
ATOM 675 C C . GLY A 1 92 ? 0.295 6.713 7.401 1.00 93.44 92 GLY A C 1
ATOM 676 O O . GLY A 1 92 ? 0.812 6.954 6.308 1.00 93.44 92 GLY A O 1
ATOM 677 N N . ARG A 1 93 ? 0.974 6.095 8.376 1.00 93.12 93 ARG A N 1
ATOM 678 C CA . ARG A 1 93 ? 2.381 5.674 8.239 1.00 93.12 93 ARG A CA 1
ATOM 679 C C . ARG A 1 93 ? 2.561 4.536 7.230 1.00 93.12 93 ARG A C 1
ATOM 681 O O . ARG A 1 93 ? 3.533 4.549 6.478 1.00 93.12 93 ARG A O 1
ATOM 688 N N . ILE A 1 94 ? 1.632 3.582 7.182 1.00 92.00 94 ILE A N 1
ATOM 689 C CA . ILE A 1 94 ? 1.599 2.507 6.178 1.00 92.00 94 ILE A CA 1
ATOM 690 C C . ILE A 1 94 ? 1.435 3.096 4.777 1.00 92.00 94 ILE A C 1
ATOM 692 O O . ILE A 1 94 ? 2.172 2.716 3.869 1.00 92.00 94 ILE A O 1
ATOM 696 N N . GLY A 1 95 ? 0.518 4.055 4.613 1.00 90.25 95 GLY A N 1
ATOM 697 C CA . GLY A 1 95 ? 0.306 4.769 3.356 1.00 90.25 95 GLY A CA 1
ATOM 698 C C . GLY A 1 95 ? 1.575 5.472 2.881 1.00 90.25 95 GLY A C 1
ATOM 699 O O . GLY A 1 95 ? 1.995 5.273 1.744 1.00 90.25 95 GLY A O 1
ATOM 700 N N . LEU A 1 96 ? 2.248 6.206 3.774 1.00 91.50 96 LEU A N 1
ATOM 701 C CA . LEU A 1 96 ? 3.533 6.837 3.464 1.00 91.50 96 LEU A CA 1
ATOM 702 C C . LEU A 1 96 ? 4.588 5.807 3.039 1.00 91.50 96 LEU A C 1
ATOM 704 O O . LEU A 1 96 ? 5.248 5.986 2.018 1.00 91.50 96 LEU A O 1
ATOM 708 N N . SER A 1 97 ? 4.718 4.703 3.780 1.00 91.31 97 SER A N 1
ATOM 709 C CA . SER A 1 97 ? 5.671 3.638 3.453 1.00 91.31 97 SER A CA 1
ATOM 710 C C . SER A 1 97 ? 5.371 2.974 2.107 1.00 91.31 97 SER A C 1
ATOM 712 O O . SER A 1 97 ? 6.303 2.575 1.412 1.00 91.31 97 SER A O 1
ATOM 714 N N . ARG A 1 98 ? 4.094 2.858 1.724 1.00 89.31 98 ARG A N 1
ATOM 715 C CA . ARG A 1 98 ? 3.680 2.337 0.416 1.00 89.31 98 ARG A CA 1
ATOM 716 C C . ARG A 1 98 ? 4.094 3.282 -0.707 1.00 89.31 98 ARG A C 1
ATOM 718 O O . ARG A 1 98 ? 4.726 2.831 -1.654 1.00 89.31 98 ARG A O 1
ATOM 725 N N . THR A 1 99 ? 3.830 4.578 -0.556 1.00 91.50 99 THR A N 1
ATOM 726 C CA . THR A 1 99 ? 4.273 5.595 -1.518 1.00 91.50 99 THR A CA 1
ATOM 727 C C . THR A 1 99 ? 5.793 5.588 -1.675 1.00 91.5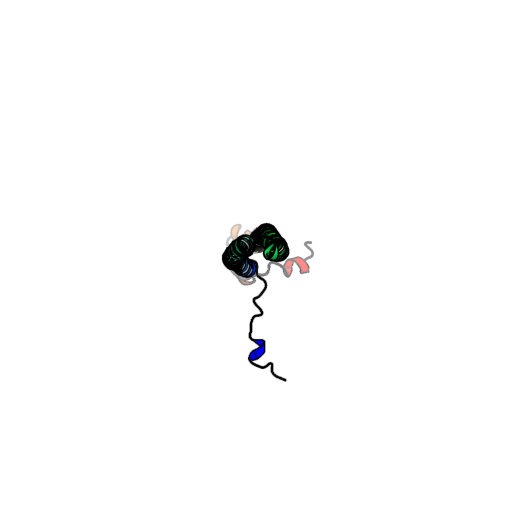0 99 THR A C 1
ATOM 729 O O . THR A 1 99 ? 6.290 5.604 -2.795 1.00 91.50 99 THR A O 1
ATOM 732 N N . MET A 1 100 ? 6.543 5.490 -0.571 1.00 90.31 100 MET A N 1
ATOM 733 C CA . MET A 1 100 ? 8.007 5.388 -0.619 1.00 90.31 100 MET A CA 1
ATOM 734 C C . MET A 1 100 ? 8.470 4.129 -1.363 1.00 90.31 100 MET A C 1
ATOM 736 O O . MET A 1 100 ? 9.385 4.207 -2.179 1.00 90.31 100 MET A O 1
ATOM 740 N N . ALA A 1 101 ? 7.834 2.980 -1.117 1.00 89.88 101 ALA A N 1
ATOM 741 C CA . ALA A 1 101 ? 8.143 1.751 -1.841 1.00 89.88 101 ALA A CA 1
ATOM 742 C C . ALA A 1 101 ? 7.888 1.906 -3.350 1.00 89.88 101 ALA A C 1
ATOM 744 O O . ALA A 1 101 ? 8.741 1.527 -4.150 1.00 89.88 101 ALA A O 1
ATOM 745 N N . ASP A 1 102 ? 6.762 2.499 -3.746 1.00 89.12 102 ASP A N 1
ATOM 746 C CA . ASP A 1 102 ? 6.435 2.715 -5.159 1.00 89.12 102 ASP A CA 1
ATOM 747 C C . ASP A 1 102 ? 7.427 3.686 -5.831 1.00 89.12 102 ASP A C 1
ATOM 749 O O . ASP A 1 102 ? 7.897 3.420 -6.938 1.00 89.12 102 ASP A O 1
ATOM 753 N N . SER A 1 103 ? 7.837 4.761 -5.145 1.00 90.94 103 SER A N 1
ATOM 754 C CA . SER A 1 103 ? 8.889 5.668 -5.628 1.00 90.94 103 SER A CA 1
ATOM 755 C C . SER A 1 103 ? 10.226 4.956 -5.843 1.00 90.94 103 SER A C 1
ATOM 757 O O . SER A 1 103 ? 10.845 5.146 -6.888 1.00 90.94 103 SER A O 1
ATOM 759 N N . LEU A 1 104 ? 10.645 4.094 -4.909 1.00 89.94 104 LEU A N 1
ATOM 760 C CA . LEU A 1 104 ? 11.885 3.323 -5.043 1.00 89.94 104 LEU A CA 1
ATOM 761 C C . LEU A 1 104 ? 11.837 2.347 -6.225 1.00 89.94 104 LEU A C 1
ATOM 763 O O . LEU A 1 104 ? 12.839 2.179 -6.914 1.00 89.94 104 LEU A O 1
ATOM 767 N N . VAL A 1 105 ? 10.689 1.707 -6.487 1.00 88.56 105 VAL A N 1
ATOM 768 C CA . VAL A 1 105 ? 10.534 0.850 -7.678 1.00 88.56 105 VAL A CA 1
ATOM 769 C C . VAL A 1 105 ? 10.741 1.667 -8.949 1.00 88.56 105 VAL A C 1
ATOM 771 O O . VAL A 1 105 ? 11.533 1.266 -9.801 1.00 88.56 105 VAL A O 1
ATOM 774 N N . ASN A 1 106 ? 10.073 2.816 -9.056 1.00 88.94 106 ASN A N 1
ATOM 775 C CA . ASN A 1 106 ? 10.174 3.677 -10.233 1.00 88.94 106 ASN A CA 1
ATOM 776 C C . ASN A 1 106 ? 11.609 4.179 -10.450 1.00 88.94 106 ASN A C 1
ATOM 778 O O . ASN A 1 106 ? 12.093 4.207 -11.580 1.00 88.94 106 ASN A O 1
ATOM 782 N N . GLU A 1 107 ? 12.310 4.535 -9.373 1.00 90.1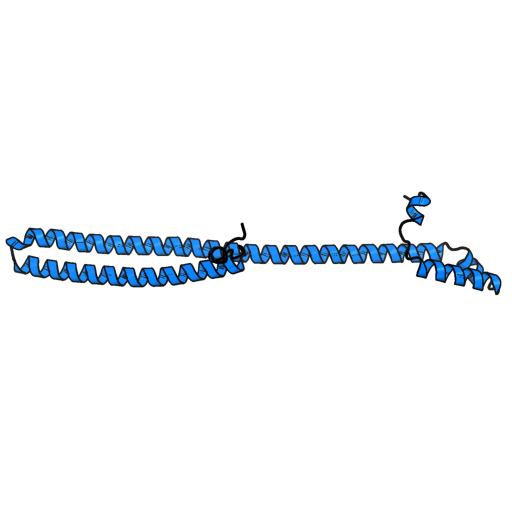2 107 GLU A N 1
ATOM 783 C CA . GLU A 1 107 ? 13.704 4.972 -9.435 1.00 90.12 107 GLU A CA 1
ATOM 784 C C . GLU A 1 107 ? 14.639 3.845 -9.900 1.00 90.12 107 GLU A C 1
ATOM 786 O O . GLU A 1 107 ? 15.469 4.053 -10.787 1.00 90.12 107 GLU A O 1
ATOM 791 N N . MET A 1 108 ? 14.463 2.626 -9.377 1.00 88.62 108 MET A N 1
ATOM 792 C CA . MET A 1 108 ? 15.236 1.455 -9.806 1.00 88.62 108 MET A CA 1
ATOM 793 C C . MET A 1 108 ? 15.006 1.117 -11.285 1.00 88.62 108 MET A C 1
ATOM 795 O O . MET A 1 108 ? 15.954 0.787 -12.004 1.00 88.62 108 MET A O 1
ATOM 799 N N . GLU A 1 109 ? 13.761 1.195 -11.758 1.00 88.56 109 GLU A N 1
ATOM 800 C CA . GLU A 1 109 ? 13.434 0.974 -13.169 1.00 88.56 109 GLU A CA 1
ATOM 801 C C . GLU A 1 109 ? 14.047 2.057 -14.066 1.00 88.56 109 GLU A C 1
ATOM 803 O O . GLU A 1 109 ? 14.647 1.728 -15.094 1.00 88.56 109 GLU A O 1
ATOM 808 N N . GLY A 1 110 ? 13.976 3.325 -13.648 1.00 89.38 110 GLY A N 1
ATOM 809 C CA . GLY A 1 110 ? 14.586 4.450 -14.355 1.00 89.38 110 GLY A CA 1
ATOM 810 C C . GLY A 1 110 ? 16.107 4.330 -14.461 1.00 89.38 110 GLY A C 1
ATOM 811 O O . GLY A 1 110 ? 16.672 4.495 -15.546 1.00 89.38 110 GLY A O 1
ATOM 812 N N . MET A 1 111 ? 16.775 3.963 -13.365 1.00 91.44 111 MET A N 1
ATOM 813 C CA . MET A 1 111 ? 18.223 3.742 -13.346 1.00 91.44 111 MET A CA 1
ATOM 814 C C . MET A 1 111 ? 18.630 2.629 -14.317 1.00 91.44 111 MET A C 1
ATOM 816 O O . MET A 1 111 ? 19.548 2.810 -15.115 1.00 91.44 111 MET A O 1
ATOM 820 N N . ARG A 1 112 ? 17.903 1.505 -14.318 1.00 91.88 112 ARG A N 1
ATOM 821 C CA . ARG A 1 112 ? 18.192 0.371 -15.206 1.00 91.88 112 ARG A CA 1
ATOM 822 C C . ARG A 1 112 ? 18.033 0.728 -16.684 1.00 91.88 112 ARG A C 1
ATOM 824 O O . ARG A 1 112 ? 18.833 0.300 -17.512 1.00 91.88 112 ARG A O 1
ATOM 831 N N . LEU A 1 113 ? 16.993 1.487 -17.029 1.00 93.44 113 LEU A N 1
ATOM 832 C CA . LEU A 1 113 ? 16.782 1.951 -18.403 1.00 93.44 113 LEU A CA 1
ATOM 833 C C . LEU A 1 113 ? 17.879 2.921 -18.846 1.00 93.44 113 LEU A C 1
ATOM 835 O O . LEU A 1 113 ? 18.327 2.851 -19.989 1.00 93.44 113 LEU A O 1
ATOM 839 N N . THR A 1 114 ? 18.333 3.784 -17.938 1.00 94.75 114 THR A N 1
ATOM 840 C CA . THR A 1 114 ? 19.401 4.753 -18.207 1.00 94.75 114 THR A CA 1
ATOM 841 C C . THR A 1 114 ? 20.736 4.049 -18.453 1.00 94.75 114 THR A C 1
ATOM 843 O O . THR A 1 114 ? 21.410 4.353 -19.433 1.00 94.75 114 THR A O 1
ATOM 846 N N . ASP A 1 115 ? 21.083 3.058 -17.629 1.00 95.81 115 ASP A N 1
ATOM 847 C CA . ASP A 1 115 ? 22.302 2.251 -17.785 1.00 95.81 115 ASP A CA 1
ATOM 848 C C . ASP A 1 115 ? 22.313 1.465 -19.108 1.00 95.81 115 ASP A C 1
ATOM 850 O O . ASP A 1 115 ? 23.296 1.469 -19.859 1.00 95.81 115 ASP A O 1
ATOM 854 N N . LEU A 1 116 ? 21.170 0.866 -19.465 1.00 96.75 116 LEU A N 1
ATOM 855 C CA . LEU A 1 116 ? 21.011 0.196 -20.752 1.00 96.75 116 LEU A CA 1
ATOM 856 C C . LEU A 1 116 ? 21.163 1.178 -21.922 1.00 96.75 116 LEU A C 1
ATOM 858 O O . LEU A 1 116 ? 21.871 0.880 -22.884 1.00 96.75 116 LEU A O 1
ATOM 862 N N . ALA A 1 117 ? 20.529 2.351 -21.844 1.00 97.00 117 ALA A N 1
ATOM 863 C CA . ALA A 1 117 ? 20.645 3.379 -22.873 1.00 97.00 117 ALA A CA 1
ATOM 864 C C . ALA A 1 117 ? 22.096 3.858 -23.025 1.00 97.00 117 ALA A C 1
ATOM 866 O O . ALA A 1 117 ? 22.591 3.958 -24.146 1.00 97.00 117 ALA A O 1
ATOM 867 N N . GLN A 1 118 ? 22.806 4.079 -21.916 1.00 97.62 118 GLN A N 1
ATOM 868 C CA . GLN A 1 118 ? 24.215 4.461 -21.929 1.00 97.62 118 GLN A CA 1
ATOM 869 C C . GLN A 1 118 ? 25.084 3.372 -22.571 1.00 97.62 118 GLN A C 1
ATOM 871 O O . GLN A 1 118 ? 25.927 3.684 -23.412 1.00 97.62 118 GLN A O 1
ATOM 876 N N . THR A 1 119 ? 24.836 2.100 -22.254 1.00 97.38 119 THR A N 1
ATOM 877 C CA . THR A 1 119 ? 25.535 0.963 -22.872 1.00 97.38 119 THR A CA 1
ATOM 878 C C . THR A 1 119 ? 25.307 0.915 -24.384 1.00 97.38 119 THR A C 1
ATOM 880 O O . THR A 1 119 ? 26.258 0.778 -25.154 1.00 97.38 119 THR A O 1
ATOM 883 N N . LEU A 1 120 ? 24.061 1.083 -24.836 1.00 97.44 120 LEU A N 1
ATOM 884 C CA . LEU A 1 120 ? 23.728 1.110 -26.263 1.00 97.44 120 LEU A CA 1
ATOM 885 C C . LEU A 1 120 ? 24.391 2.285 -26.986 1.00 97.44 120 LEU A C 1
ATOM 887 O O . LEU A 1 120 ? 24.950 2.096 -28.064 1.00 97.44 120 LEU A O 1
ATOM 891 N N . VAL A 1 121 ? 24.386 3.478 -26.386 1.00 97.56 121 VAL A N 1
ATOM 892 C CA . VAL A 1 121 ? 25.074 4.651 -26.941 1.00 97.56 121 VAL A CA 1
ATOM 893 C C . VAL A 1 121 ? 26.571 4.380 -27.087 1.00 97.56 121 VAL A C 1
ATOM 895 O O . VAL A 1 121 ? 27.129 4.664 -28.143 1.00 97.56 121 VAL A O 1
ATOM 898 N N . GLN A 1 122 ? 27.219 3.780 -26.084 1.00 95.19 122 GLN A N 1
ATOM 899 C CA . GLN A 1 122 ? 28.642 3.429 -26.166 1.00 95.19 122 GLN A CA 1
ATOM 900 C C . GLN A 1 122 ? 28.934 2.443 -27.306 1.00 95.19 122 GLN A C 1
ATOM 902 O O . GLN A 1 122 ? 29.906 2.622 -28.040 1.00 95.19 122 GLN A O 1
ATOM 907 N N . LEU A 1 123 ? 28.074 1.440 -27.506 1.00 95.44 123 LEU A N 1
ATOM 908 C CA . LEU A 1 123 ? 28.208 0.497 -28.620 1.00 95.44 123 LEU A CA 1
ATOM 909 C C . LEU A 1 123 ? 28.038 1.182 -29.981 1.00 95.44 123 LEU A C 1
ATOM 911 O O . LEU A 1 123 ? 28.826 0.928 -30.890 1.00 95.44 123 LEU A O 1
ATOM 915 N N . ILE A 1 124 ? 27.051 2.072 -30.114 1.00 95.88 124 ILE A N 1
ATOM 916 C CA . ILE A 1 124 ? 26.813 2.834 -31.347 1.00 95.88 124 ILE A CA 1
ATOM 917 C C . ILE A 1 124 ? 28.005 3.745 -31.652 1.00 95.88 124 ILE A C 1
ATOM 919 O O . ILE A 1 124 ? 28.499 3.741 -32.777 1.00 95.88 124 ILE A O 1
ATOM 923 N N . VAL A 1 125 ? 28.495 4.495 -30.659 1.00 95.38 125 VAL A N 1
ATOM 924 C CA . VAL A 1 125 ? 29.650 5.395 -30.815 1.00 95.38 125 VAL A CA 1
ATOM 925 C C . VAL A 1 125 ? 30.889 4.609 -31.227 1.00 95.38 125 VAL A C 1
ATOM 927 O O . VAL A 1 125 ? 31.569 5.001 -32.175 1.00 95.38 125 VAL A O 1
ATOM 930 N N . ARG A 1 126 ? 31.156 3.473 -30.571 1.00 89.25 126 ARG A N 1
ATOM 931 C CA . ARG A 1 126 ? 32.270 2.595 -30.937 1.00 89.25 126 ARG A CA 1
ATOM 932 C C . ARG A 1 126 ? 32.135 2.089 -32.372 1.00 89.25 126 ARG A C 1
ATOM 934 O O . ARG A 1 126 ? 33.088 2.197 -33.134 1.00 89.25 126 ARG A O 1
ATOM 941 N N . ASN A 1 127 ? 30.960 1.594 -32.757 1.00 89.75 127 ASN A N 1
ATOM 942 C CA . ASN A 1 127 ? 30.736 1.071 -34.104 1.00 89.75 127 ASN A CA 1
ATOM 943 C C . ASN A 1 127 ? 30.882 2.155 -35.184 1.00 89.75 127 ASN A C 1
ATOM 945 O O . ASN A 1 127 ? 31.499 1.918 -36.221 1.00 89.75 127 ASN A O 1
ATOM 949 N N . LEU A 1 128 ? 30.357 3.357 -34.932 1.00 90.50 128 LEU A N 1
ATOM 950 C CA . LEU A 1 128 ? 30.478 4.482 -35.855 1.00 90.50 128 LEU A CA 1
ATOM 951 C C . LEU A 1 128 ? 31.934 4.943 -35.996 1.00 90.50 128 LEU A C 1
ATOM 953 O O . LEU A 1 128 ? 32.369 5.262 -37.103 1.00 90.50 128 LEU A O 1
ATOM 957 N N . PHE A 1 129 ? 32.691 4.961 -34.895 1.00 88.69 129 PHE A N 1
ATOM 958 C CA . PHE A 1 129 ? 34.116 5.284 -34.911 1.00 88.69 129 PHE A CA 1
ATOM 959 C C . PHE A 1 129 ? 34.910 4.264 -35.734 1.00 88.69 129 PHE A C 1
ATOM 961 O O . PHE A 1 129 ? 35.663 4.662 -36.622 1.00 88.69 129 PHE A O 1
ATOM 968 N N . GLU A 1 130 ? 34.688 2.967 -35.495 1.00 85.50 130 GLU A N 1
ATOM 969 C CA . GLU A 1 130 ? 35.306 1.875 -36.260 1.00 85.50 130 GLU A CA 1
ATOM 970 C C . GLU A 1 130 ? 35.001 2.025 -37.759 1.00 85.50 130 GLU A C 1
ATOM 972 O O . GLU A 1 130 ? 35.918 2.087 -38.575 1.00 85.50 130 GLU A O 1
ATOM 977 N N . ARG A 1 131 ? 33.731 2.246 -38.128 1.00 85.12 131 ARG A N 1
ATOM 978 C CA . ARG A 1 131 ? 33.340 2.433 -39.533 1.00 85.12 131 ARG A CA 1
ATOM 979 C C . ARG A 1 131 ? 33.936 3.695 -40.167 1.00 85.12 131 ARG A C 1
ATOM 981 O O . ARG A 1 131 ? 34.279 3.686 -41.347 1.00 85.12 131 ARG A O 1
ATOM 988 N N . THR A 1 132 ? 34.049 4.790 -39.417 1.00 86.75 132 THR A N 1
ATOM 989 C CA . THR A 1 132 ? 34.660 6.037 -39.916 1.00 86.75 132 THR A CA 1
ATOM 990 C C . THR A 1 132 ? 36.155 5.845 -40.173 1.00 86.75 132 THR A C 1
ATOM 992 O O . THR A 1 132 ? 36.678 6.350 -41.169 1.00 86.75 132 THR A O 1
ATOM 995 N N . ALA A 1 133 ? 36.837 5.088 -39.307 1.00 82.88 133 ALA A N 1
ATOM 996 C CA . ALA A 1 133 ? 38.230 4.714 -39.504 1.00 82.88 133 ALA A CA 1
ATOM 997 C C . ALA A 1 133 ? 38.407 3.841 -40.758 1.00 82.88 133 ALA A C 1
ATOM 999 O O . ALA A 1 133 ? 39.279 4.156 -41.567 1.00 82.88 133 ALA A O 1
ATOM 1000 N N . ASP A 1 134 ? 37.538 2.843 -40.972 1.00 82.88 134 ASP A N 1
ATOM 1001 C CA . ASP A 1 134 ? 37.547 1.998 -42.179 1.00 82.88 134 ASP A CA 1
ATOM 1002 C C . ASP A 1 134 ? 37.465 2.846 -43.459 1.00 82.88 134 ASP A C 1
ATOM 1004 O O . ASP A 1 134 ? 38.295 2.720 -44.360 1.00 82.88 134 ASP A O 1
ATOM 1008 N N . VAL A 1 135 ? 36.486 3.761 -43.527 1.00 83.38 135 VAL A N 1
ATOM 1009 C CA . VAL A 1 135 ? 36.268 4.625 -44.700 1.00 83.38 135 VAL A CA 1
ATOM 1010 C C . VAL A 1 135 ? 37.467 5.533 -44.950 1.00 83.38 135 VAL A C 1
ATOM 1012 O O . VAL A 1 135 ? 37.901 5.668 -46.095 1.00 83.38 135 VAL A O 1
ATOM 1015 N N . ARG A 1 136 ? 38.024 6.149 -43.896 1.00 82.38 136 ARG A N 1
ATOM 1016 C CA . ARG A 1 136 ? 39.231 6.978 -44.019 1.00 82.38 136 ARG A CA 1
ATOM 1017 C C . ARG A 1 136 ? 40.385 6.154 -44.577 1.00 82.38 136 ARG A C 1
ATOM 1019 O O . ARG A 1 136 ? 41.071 6.626 -45.477 1.00 82.38 136 ARG A O 1
ATOM 1026 N N . TRP A 1 137 ? 40.570 4.941 -44.065 1.00 79.88 137 TRP A N 1
ATOM 1027 C CA . TRP A 1 137 ? 41.655 4.067 -44.479 1.00 79.88 137 TRP A CA 1
ATOM 1028 C C . TRP A 1 137 ? 41.534 3.670 -45.951 1.00 79.88 137 TRP A C 1
ATOM 1030 O O . TRP A 1 137 ? 42.491 3.848 -46.702 1.00 79.88 137 TRP A O 1
ATOM 1040 N N . TRP A 1 138 ? 40.348 3.236 -46.393 1.00 79.31 138 TRP A N 1
ATOM 1041 C CA . TRP A 1 138 ? 40.085 2.952 -47.808 1.00 79.31 138 TRP A CA 1
ATOM 1042 C C . TRP A 1 138 ? 40.289 4.181 -48.697 1.00 79.31 138 TRP A C 1
ATOM 1044 O O . TRP A 1 138 ? 40.860 4.066 -49.775 1.00 79.31 138 TRP A O 1
ATOM 1054 N N . ALA A 1 139 ? 39.872 5.370 -48.255 1.00 81.31 139 ALA A N 1
ATOM 1055 C CA . ALA A 1 139 ? 40.019 6.591 -49.044 1.00 81.31 139 ALA A CA 1
ATOM 1056 C C . ALA A 1 139 ? 41.482 7.037 -49.213 1.00 81.31 139 ALA A C 1
ATOM 1058 O O . ALA A 1 139 ? 41.818 7.652 -50.225 1.00 81.31 139 ALA A O 1
ATOM 1059 N N . THR A 1 140 ? 42.345 6.761 -48.231 1.00 82.56 140 THR A N 1
ATOM 1060 C CA . THR A 1 140 ? 43.760 7.165 -48.264 1.00 82.56 140 THR A CA 1
ATOM 1061 C C . THR A 1 140 ? 44.706 6.089 -48.779 1.00 82.56 140 THR A C 1
ATOM 1063 O O . THR A 1 140 ? 45.889 6.381 -48.939 1.00 82.56 140 THR A O 1
ATOM 1066 N N . ASP A 1 141 ? 44.227 4.869 -49.026 1.00 85.00 141 ASP A N 1
ATOM 1067 C CA . ASP A 1 141 ? 45.086 3.769 -49.449 1.00 85.00 141 ASP A CA 1
ATOM 1068 C C . ASP A 1 141 ? 45.594 3.950 -50.894 1.00 85.00 141 ASP A C 1
ATOM 1070 O O . ASP A 1 141 ? 44.803 3.920 -51.849 1.00 85.00 141 ASP A O 1
ATOM 1074 N N . PRO A 1 142 ? 46.918 4.100 -51.101 1.00 80.81 142 PRO A N 1
ATOM 1075 C CA . PRO A 1 142 ? 47.476 4.231 -52.436 1.00 80.81 142 PRO A CA 1
ATOM 1076 C C . PRO A 1 142 ? 47.310 2.960 -53.269 1.00 80.81 142 PRO A C 1
ATOM 1078 O O . PRO A 1 142 ? 47.164 3.085 -54.482 1.00 80.81 142 PRO A O 1
ATOM 1081 N N . ALA A 1 143 ? 47.326 1.764 -52.664 1.00 83.69 143 ALA A N 1
ATOM 1082 C CA . ALA A 1 143 ? 47.191 0.511 -53.409 1.00 83.69 143 ALA A CA 1
ATOM 1083 C C . ALA A 1 143 ? 45.805 0.419 -54.063 1.00 83.69 143 ALA A C 1
ATOM 1085 O O . ALA A 1 143 ? 45.708 0.185 -55.271 1.00 83.69 143 ALA A O 1
ATOM 1086 N N . LEU A 1 144 ? 44.749 0.730 -53.306 1.00 81.69 144 LEU A N 1
ATOM 1087 C CA . LEU A 1 144 ? 43.383 0.815 -53.812 1.00 81.69 144 LEU A CA 1
ATOM 1088 C C . LEU A 1 144 ? 43.244 1.854 -54.933 1.00 81.69 144 LEU A C 1
ATOM 1090 O O . LEU A 1 144 ? 42.746 1.537 -56.014 1.00 81.69 144 LEU A O 1
ATOM 1094 N N . TRP A 1 145 ? 43.692 3.096 -54.717 1.00 82.94 145 TRP A N 1
ATOM 1095 C CA . TRP A 1 145 ? 43.481 4.150 -55.717 1.00 82.94 145 TRP A CA 1
ATOM 1096 C C . TRP A 1 145 ? 44.346 3.965 -56.974 1.00 82.94 145 TRP A C 1
ATOM 1098 O O . TRP A 1 145 ? 43.907 4.273 -58.084 1.00 82.94 145 TRP A O 1
ATOM 1108 N N . GLN A 1 146 ? 45.557 3.414 -56.839 1.00 85.69 146 GLN A N 1
ATOM 1109 C CA . GLN A 1 146 ? 46.404 3.066 -57.983 1.00 85.69 146 GLN A CA 1
ATOM 1110 C C . GLN A 1 146 ? 45.804 1.930 -58.815 1.00 85.69 146 GLN A C 1
ATOM 1112 O O . GLN A 1 146 ? 45.845 2.023 -60.042 1.00 85.69 146 GLN A O 1
ATOM 1117 N N . ALA A 1 147 ? 45.220 0.912 -58.173 1.00 86.94 147 ALA A N 1
ATOM 1118 C CA . ALA A 1 147 ? 44.516 -0.171 -58.856 1.00 86.94 147 ALA A CA 1
ATOM 1119 C C . ALA A 1 147 ? 43.252 0.325 -59.583 1.00 86.94 147 ALA A C 1
ATOM 1121 O O . ALA A 1 147 ? 42.971 -0.120 -60.694 1.00 86.94 147 ALA A O 1
ATOM 1122 N N . LEU A 1 148 ? 42.518 1.285 -59.000 1.00 85.31 148 LEU A N 1
ATOM 1123 C CA . LEU A 1 148 ? 41.351 1.910 -59.638 1.00 85.31 148 LEU A CA 1
ATOM 1124 C C . LEU A 1 148 ? 41.729 2.790 -60.839 1.00 85.31 148 LEU A C 1
ATOM 1126 O O . LEU A 1 148 ? 40.994 2.830 -61.824 1.00 85.31 148 LEU A O 1
ATOM 1130 N N . ARG A 1 149 ? 42.851 3.519 -60.764 1.00 89.44 149 ARG A N 1
ATOM 1131 C CA . ARG A 1 149 ? 43.270 4.451 -61.823 1.00 89.44 149 ARG A CA 1
ATOM 1132 C C . ARG A 1 149 ? 43.903 3.749 -63.020 1.00 89.44 149 ARG A C 1
ATOM 1134 O O . ARG A 1 149 ? 43.656 4.169 -64.144 1.00 89.44 149 ARG A O 1
ATOM 1141 N N . ASN A 1 150 ? 44.722 2.727 -62.777 1.00 90.88 150 ASN A N 1
ATOM 1142 C CA . ASN A 1 150 ? 45.392 1.933 -63.805 1.00 90.88 150 ASN A CA 1
ATOM 1143 C C . ASN A 1 150 ? 45.324 0.453 -63.399 1.00 90.88 150 ASN A C 1
ATOM 1145 O O . ASN A 1 150 ? 46.211 -0.014 -62.680 1.00 90.88 150 ASN A O 1
ATOM 1149 N N . PRO A 1 151 ? 44.276 -0.273 -63.817 1.00 86.06 151 PRO A N 1
ATOM 1150 C CA . PRO A 1 151 ? 44.111 -1.665 -63.434 1.00 86.06 151 PRO A CA 1
ATOM 1151 C C . PRO A 1 151 ? 45.157 -2.537 -64.136 1.00 86.06 151 PRO A C 1
ATOM 1153 O O . PRO A 1 151 ? 45.131 -2.697 -65.355 1.00 86.06 151 PRO A O 1
ATOM 1156 N N . ASP A 1 152 ? 46.066 -3.111 -63.352 1.00 90.88 152 ASP A N 1
ATOM 1157 C CA . ASP A 1 152 ? 46.953 -4.201 -63.752 1.00 90.88 152 ASP A CA 1
ATOM 1158 C C . ASP A 1 152 ? 46.833 -5.360 -62.743 1.00 90.88 152 ASP A C 1
ATOM 1160 O O . ASP A 1 152 ? 46.340 -5.190 -61.622 1.00 90.88 152 ASP A O 1
ATOM 1164 N N . THR A 1 153 ? 47.237 -6.563 -63.152 1.00 87.25 153 THR A N 1
ATOM 1165 C CA . THR A 1 153 ? 47.059 -7.783 -62.349 1.00 87.25 153 THR A CA 1
ATOM 1166 C C . THR A 1 153 ? 47.823 -7.725 -61.019 1.00 87.25 153 THR A C 1
ATOM 1168 O O . THR A 1 153 ? 47.373 -8.281 -60.021 1.00 87.25 153 THR A O 1
ATOM 1171 N N . GLU A 1 154 ? 48.962 -7.029 -60.980 1.00 87.25 154 GLU A N 1
ATOM 1172 C CA . GLU A 1 154 ? 49.808 -6.892 -59.787 1.00 87.25 154 GLU A CA 1
ATOM 1173 C C . GLU A 1 154 ? 49.216 -5.914 -58.757 1.00 87.25 154 GLU A C 1
ATOM 1175 O O . GLU A 1 154 ? 49.139 -6.229 -57.570 1.00 87.25 154 GLU A O 1
ATOM 1180 N N . ARG A 1 155 ? 48.738 -4.743 -59.193 1.00 84.81 155 ARG A N 1
ATOM 1181 C CA . ARG A 1 155 ? 48.085 -3.734 -58.344 1.00 84.81 155 ARG A CA 1
ATOM 1182 C C . ARG A 1 155 ? 46.737 -4.219 -57.844 1.00 84.81 155 ARG A C 1
ATOM 1184 O O . ARG A 1 155 ? 46.386 -3.913 -56.709 1.00 84.81 155 ARG A O 1
ATOM 1191 N N . GLN A 1 156 ? 45.996 -4.982 -58.650 1.00 84.75 156 GLN A N 1
ATOM 1192 C CA . GLN A 1 156 ? 44.763 -5.628 -58.196 1.00 84.75 156 GLN A CA 1
ATOM 1193 C C . GLN A 1 156 ? 45.049 -6.630 -57.073 1.00 84.75 156 GLN A C 1
ATOM 1195 O O . GLN A 1 156 ? 44.417 -6.545 -56.023 1.00 84.75 156 GLN A O 1
ATOM 1200 N N . ALA A 1 157 ? 46.060 -7.491 -57.230 1.00 84.50 157 ALA A N 1
ATOM 1201 C CA . ALA A 1 157 ? 46.462 -8.429 -56.182 1.00 84.50 157 ALA A CA 1
ATOM 1202 C C . ALA A 1 157 ? 46.934 -7.714 -54.898 1.00 84.50 157 ALA A C 1
ATOM 1204 O O . ALA A 1 157 ? 46.573 -8.118 -53.792 1.00 84.50 157 ALA A O 1
ATOM 1205 N N . LEU A 1 158 ? 47.696 -6.620 -55.023 1.00 82.38 158 LEU A N 1
ATOM 1206 C CA . LEU A 1 158 ? 48.121 -5.803 -53.878 1.00 82.38 158 LEU A CA 1
ATOM 1207 C C . LEU A 1 158 ? 46.936 -5.150 -53.150 1.00 82.38 158 LEU A C 1
ATOM 1209 O O . LEU A 1 158 ? 46.892 -5.178 -51.919 1.00 82.38 158 LEU A O 1
ATOM 1213 N N . ALA A 1 159 ? 45.966 -4.599 -53.886 1.00 82.44 159 ALA A N 1
ATOM 1214 C CA . ALA A 1 159 ? 44.757 -4.019 -53.306 1.00 82.44 159 ALA A CA 1
ATOM 1215 C C . ALA A 1 159 ? 43.888 -5.080 -52.604 1.00 82.44 159 ALA A C 1
ATOM 1217 O O . ALA A 1 159 ? 43.400 -4.837 -51.501 1.00 82.44 159 ALA A O 1
ATOM 1218 N N . GLU A 1 160 ? 43.738 -6.277 -53.181 1.00 80.88 160 GLU A N 1
ATOM 1219 C CA . GLU A 1 160 ? 42.991 -7.388 -52.572 1.00 80.88 160 GLU A CA 1
ATOM 1220 C C . GLU A 1 160 ? 43.616 -7.859 -51.254 1.00 80.88 160 GLU A C 1
ATOM 1222 O O . GLU A 1 160 ? 42.919 -7.974 -50.243 1.00 80.88 160 GLU A O 1
ATOM 1227 N N . ILE A 1 161 ? 44.937 -8.067 -51.228 1.00 78.88 161 ILE A N 1
ATOM 1228 C CA . ILE A 1 161 ? 45.668 -8.444 -50.007 1.00 78.88 161 ILE A CA 1
ATOM 1229 C C . ILE A 1 161 ? 45.477 -7.380 -48.919 1.00 78.88 161 ILE A C 1
ATOM 1231 O O . ILE A 1 161 ? 45.294 -7.708 -47.743 1.00 78.88 161 ILE A O 1
ATOM 1235 N N . PHE A 1 162 ? 45.491 -6.102 -49.296 1.00 73.25 162 PHE A N 1
ATOM 1236 C CA . PHE A 1 162 ? 45.325 -5.002 -48.354 1.00 73.25 162 PHE A CA 1
ATOM 1237 C C . PHE A 1 162 ? 43.896 -4.914 -47.793 1.00 73.25 162 PHE A C 1
ATOM 1239 O O . PHE A 1 162 ? 43.727 -4.811 -46.576 1.00 73.25 162 PHE A O 1
ATOM 1246 N N . ILE A 1 163 ? 42.866 -5.050 -48.638 1.00 72.94 163 ILE A N 1
ATOM 1247 C CA . ILE A 1 163 ? 41.451 -5.096 -48.222 1.00 72.94 163 ILE A CA 1
ATOM 1248 C C . ILE A 1 163 ? 41.200 -6.253 -47.242 1.00 72.94 163 ILE A C 1
ATOM 1250 O O . ILE A 1 163 ? 40.513 -6.072 -46.230 1.00 72.94 163 ILE A O 1
ATOM 1254 N N . ILE A 1 164 ? 41.779 -7.427 -47.512 1.00 70.88 164 ILE A N 1
ATOM 1255 C CA . ILE A 1 164 ? 41.677 -8.605 -46.640 1.00 70.88 164 ILE A CA 1
ATOM 1256 C C . ILE A 1 164 ? 42.359 -8.335 -45.293 1.00 70.88 164 ILE A C 1
ATOM 1258 O O . ILE A 1 164 ? 41.766 -8.594 -44.246 1.00 70.88 164 ILE A O 1
ATOM 1262 N N . ASN A 1 165 ? 43.566 -7.762 -45.292 1.00 66.88 165 ASN A N 1
ATOM 1263 C CA . ASN A 1 165 ? 44.292 -7.466 -44.056 1.00 66.88 165 ASN A CA 1
ATOM 1264 C C . ASN A 1 165 ? 43.569 -6.440 -43.169 1.00 66.88 165 ASN A C 1
ATOM 1266 O O . ASN A 1 165 ? 43.523 -6.629 -41.956 1.00 66.88 165 ASN A O 1
ATOM 1270 N N . ILE A 1 166 ? 42.950 -5.402 -43.740 1.00 65.12 166 ILE A N 1
ATOM 1271 C CA . ILE A 1 166 ? 42.164 -4.420 -42.965 1.00 65.12 166 ILE A CA 1
ATOM 1272 C C . ILE A 1 166 ? 40.910 -5.066 -42.371 1.00 65.12 166 ILE A C 1
ATOM 1274 O O . ILE A 1 166 ? 40.618 -4.881 -41.190 1.00 65.12 166 ILE A O 1
ATOM 1278 N N . SER A 1 167 ? 40.193 -5.858 -43.175 1.00 62.69 167 SER A N 1
ATOM 1279 C CA . SER A 1 167 ? 38.940 -6.502 -42.762 1.00 62.69 167 SER A CA 1
ATOM 1280 C C . SER A 1 167 ? 39.158 -7.555 -41.668 1.00 62.69 167 SER A C 1
ATOM 1282 O O . SER A 1 167 ? 38.302 -7.736 -40.806 1.00 62.69 167 SER A O 1
ATOM 1284 N N . CYS A 1 168 ? 40.310 -8.235 -41.681 1.00 55.03 168 CYS A N 1
ATOM 1285 C CA . CYS A 1 168 ? 40.655 -9.286 -40.722 1.00 55.03 168 CYS A CA 1
ATOM 1286 C C . CYS A 1 168 ? 41.367 -8.775 -39.460 1.00 55.03 168 CYS A C 1
ATOM 1288 O O . CYS A 1 168 ? 41.327 -9.455 -38.436 1.00 55.03 168 CYS A O 1
ATOM 1290 N N . ALA A 1 169 ? 42.029 -7.615 -39.503 1.00 56.97 169 ALA A N 1
ATOM 1291 C CA . ALA A 1 169 ? 42.833 -7.153 -38.375 1.00 56.97 169 ALA A CA 1
ATOM 1292 C C . ALA A 1 169 ? 41.984 -6.648 -37.195 1.00 56.97 169 ALA A C 1
ATOM 1294 O O . ALA A 1 169 ? 42.410 -6.791 -36.052 1.00 56.97 169 ALA A O 1
ATOM 1295 N N . GLY A 1 170 ? 40.795 -6.073 -37.423 1.00 55.34 170 GLY A N 1
ATOM 1296 C CA . GLY A 1 170 ? 39.968 -5.539 -36.332 1.00 55.34 170 GLY A CA 1
ATOM 1297 C C . GLY A 1 170 ? 40.739 -4.570 -35.422 1.00 55.34 170 GLY A C 1
ATOM 1298 O O . GLY A 1 170 ? 40.567 -4.607 -34.204 1.00 55.34 170 GLY A O 1
ATOM 1299 N N . ILE A 1 171 ? 41.639 -3.753 -35.989 1.00 53.38 171 ILE A N 1
ATOM 1300 C CA . ILE A 1 171 ? 42.498 -2.817 -35.248 1.00 53.38 171 ILE A CA 1
ATOM 1301 C C . ILE A 1 171 ? 42.014 -1.386 -35.498 1.00 53.38 171 ILE A C 1
ATOM 1303 O O . ILE A 1 171 ? 42.442 -0.773 -36.472 1.00 53.38 171 ILE A O 1
ATOM 1307 N N . PRO A 1 172 ? 41.216 -0.787 -34.597 1.00 52.72 172 PRO A N 1
ATOM 1308 C CA . PRO A 1 172 ? 40.955 0.644 -34.651 1.00 52.72 172 PRO A CA 1
ATOM 1309 C C . PRO A 1 172 ? 41.938 1.450 -33.787 1.00 52.72 172 PRO A C 1
ATOM 1311 O O . PRO A 1 172 ? 41.964 2.667 -33.900 1.00 52.72 172 PRO A O 1
ATOM 1314 N N . GLN A 1 173 ? 42.729 0.828 -32.897 1.00 48.97 173 GLN A N 1
ATOM 1315 C CA . GLN A 1 173 ? 43.424 1.584 -31.835 1.00 48.97 173 GLN A CA 1
ATOM 1316 C C . GLN A 1 173 ? 44.954 1.541 -31.862 1.00 48.97 173 GLN A C 1
ATOM 1318 O O . GLN A 1 173 ? 45.578 2.568 -31.614 1.00 48.97 173 GLN A O 1
ATOM 1323 N N . ARG A 1 174 ? 45.600 0.415 -32.184 1.00 43.97 174 ARG A N 1
ATOM 1324 C CA . ARG A 1 174 ? 47.062 0.322 -31.998 1.00 43.97 174 ARG A CA 1
ATOM 1325 C C . ARG A 1 174 ? 47.861 1.181 -32.986 1.00 43.97 174 ARG A C 1
ATOM 1327 O O . ARG A 1 174 ? 48.871 1.757 -32.618 1.00 43.97 174 ARG A O 1
ATOM 1334 N N . PHE A 1 175 ? 47.350 1.354 -34.204 1.00 47.28 175 PHE A N 1
ATOM 1335 C CA . PHE A 1 175 ? 48.046 2.110 -35.249 1.00 47.28 175 PHE A CA 1
ATOM 1336 C C . PHE A 1 175 ? 47.918 3.638 -35.112 1.00 47.28 175 PHE A C 1
ATOM 1338 O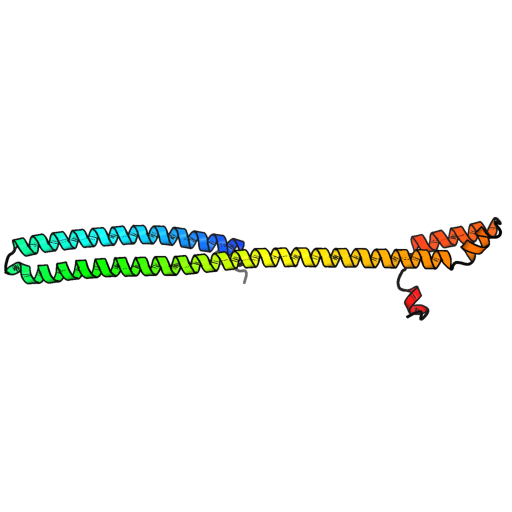 O . PHE A 1 175 ? 48.799 4.361 -35.573 1.00 47.28 175 PHE A O 1
ATOM 1345 N N . LEU A 1 176 ? 46.850 4.141 -34.475 1.00 46.94 176 LEU A N 1
ATOM 1346 C CA . LEU A 1 176 ? 46.643 5.582 -34.265 1.00 46.94 176 LEU A CA 1
ATOM 1347 C C . LEU A 1 176 ? 47.500 6.136 -33.116 1.00 46.94 176 LEU A C 1
ATOM 1349 O O . LEU A 1 176 ? 48.009 7.247 -33.245 1.00 46.94 176 LEU A O 1
ATOM 1353 N N . PHE A 1 177 ? 47.712 5.362 -32.042 1.00 48.06 177 PHE A N 1
ATOM 1354 C CA . PHE A 1 177 ? 48.623 5.747 -30.954 1.00 48.06 177 PHE A CA 1
ATOM 1355 C C . PHE A 1 177 ? 50.096 5.718 -31.387 1.00 48.06 177 PHE A C 1
ATOM 1357 O O . PHE A 1 177 ? 50.841 6.634 -31.053 1.00 48.06 177 PHE A O 1
ATOM 1364 N N . ASP A 1 178 ? 50.504 4.725 -32.183 1.00 43.75 178 ASP A N 1
ATOM 1365 C CA . ASP A 1 178 ? 51.908 4.579 -32.593 1.00 43.75 178 ASP A CA 1
ATOM 1366 C C . ASP A 1 178 ? 52.341 5.592 -33.680 1.00 43.75 178 ASP A C 1
ATOM 1368 O O . ASP A 1 178 ? 53.537 5.787 -33.887 1.00 43.75 178 ASP A O 1
ATOM 1372 N N . ASN A 1 179 ? 51.400 6.277 -34.353 1.00 43.53 179 ASN A N 1
ATOM 1373 C CA . ASN A 1 179 ? 51.689 7.249 -35.425 1.00 43.53 179 ASN A CA 1
ATOM 1374 C C . ASN A 1 179 ? 51.304 8.709 -35.102 1.00 43.53 179 ASN A C 1
ATOM 1376 O O . ASN A 1 179 ? 51.327 9.549 -35.999 1.00 43.53 179 ASN A O 1
ATOM 1380 N N . GLY A 1 180 ? 50.957 9.035 -33.850 1.00 38.38 180 GLY A N 1
ATOM 1381 C CA . GLY A 1 180 ? 50.856 10.428 -33.383 1.00 38.38 180 GLY A CA 1
ATOM 1382 C C . GLY A 1 180 ? 49.790 11.300 -34.062 1.00 38.38 180 GLY A C 1
ATOM 1383 O O . GLY A 1 180 ? 49.998 12.499 -34.226 1.00 38.38 180 GLY A O 1
ATOM 1384 N N . PHE A 1 181 ? 48.654 10.726 -34.474 1.00 43.09 181 PHE A N 1
ATOM 1385 C CA . PHE A 1 181 ? 47.539 11.491 -35.060 1.00 43.09 181 PHE A CA 1
ATOM 1386 C C . PHE A 1 181 ? 46.507 12.007 -34.032 1.00 43.09 181 PHE A C 1
ATOM 1388 O O . PHE A 1 181 ? 45.436 12.471 -34.434 1.00 43.09 181 PHE A O 1
ATOM 1395 N N . ILE A 1 182 ? 46.836 11.959 -32.733 1.00 46.53 182 ILE A N 1
ATOM 1396 C CA . ILE A 1 182 ? 46.206 12.707 -31.627 1.00 46.53 182 ILE A CA 1
ATOM 1397 C C . ILE A 1 182 ? 47.319 13.191 -30.697 1.00 46.53 182 ILE A C 1
ATOM 1399 O O . ILE A 1 182 ? 48.200 12.355 -30.390 1.00 46.53 182 ILE A O 1
#

Secondary structure (DSSP, 8-state):
-PPPGGGGS------HHHHHHHHHHHHHHHHHHHHHHHHHHHHHHHHHHHHHHHHHHTGGGGHHHHHHHHHHHHHHHHHHHHHHHHHHHHHHHHHHHHHHHHHHHHHHHHHHHHHHHHHHHHHHHHHHHHHHHHHHHHHH-HHHHHHHHS--HHHHHHHHHHHHHHHHH--SSHHHHHTT--

pLDDT: mean 83.57, std 16.36, range [38.38, 97.62]